Protein AF-A0A554V8A0-F1 (afdb_monomer_lite)

Structure (mmCIF, N/CA/C/O backbone):
data_AF-A0A554V8A0-F1
#
_entry.id   AF-A0A554V8A0-F1
#
loop_
_atom_site.group_PDB
_atom_site.id
_atom_site.type_symbol
_atom_site.label_atom_id
_atom_site.label_alt_id
_atom_site.label_comp_id
_atom_site.label_asym_id
_atom_site.label_entity_id
_atom_site.label_seq_id
_atom_site.pdbx_PDB_ins_code
_atom_site.Cartn_x
_atom_site.Cartn_y
_atom_site.Cartn_z
_atom_site.occupancy
_atom_site.B_iso_or_equiv
_atom_site.auth_seq_id
_atom_site.auth_comp_id
_atom_site.auth_asym_id
_atom_site.auth_atom_id
_atom_site.pdbx_PDB_model_num
ATOM 1 N N . MET A 1 1 ? -19.893 -3.382 5.266 1.00 53.72 1 MET A N 1
ATOM 2 C CA . MET A 1 1 ? -19.227 -2.695 4.141 1.00 53.72 1 MET A CA 1
ATOM 3 C C . MET A 1 1 ? -17.984 -2.038 4.696 1.00 53.72 1 MET A C 1
ATOM 5 O O . MET A 1 1 ? -18.113 -1.272 5.644 1.00 53.72 1 MET A O 1
ATOM 9 N N . THR A 1 2 ? -16.810 -2.389 4.178 1.00 74.25 2 THR A N 1
ATOM 10 C CA . THR A 1 2 ? -15.554 -1.717 4.528 1.00 74.25 2 THR A CA 1
ATOM 11 C C . THR A 1 2 ? -15.626 -0.276 4.034 1.00 74.25 2 THR A C 1
ATOM 13 O O . THR A 1 2 ? -15.969 -0.048 2.876 1.00 74.25 2 THR A O 1
ATOM 16 N N . LYS A 1 3 ? -15.366 0.694 4.912 1.00 87.75 3 LYS A N 1
ATOM 17 C CA . LYS A 1 3 ? -15.317 2.113 4.556 1.00 87.75 3 LYS A CA 1
ATOM 18 C C . LYS A 1 3 ? -13.853 2.515 4.420 1.00 87.75 3 LYS A C 1
ATOM 20 O O . LYS A 1 3 ? -13.135 2.549 5.420 1.00 87.75 3 LYS A O 1
ATOM 25 N N . THR A 1 4 ? -13.427 2.786 3.192 1.00 91.25 4 THR A N 1
ATOM 26 C CA . THR A 1 4 ? -12.070 3.257 2.898 1.00 91.25 4 THR A CA 1
ATOM 27 C C . THR A 1 4 ? -12.042 4.781 2.901 1.00 91.25 4 THR A C 1
ATOM 29 O O . THR A 1 4 ? -12.951 5.414 2.367 1.00 91.25 4 THR A O 1
ATOM 32 N N . VAL A 1 5 ? -11.016 5.368 3.514 1.00 93.38 5 VAL A N 1
ATOM 33 C CA . VAL A 1 5 ? -10.746 6.814 3.480 1.00 93.38 5 VAL A CA 1
ATOM 34 C C . VAL A 1 5 ? -9.316 7.067 3.017 1.00 93.38 5 VAL A C 1
ATOM 36 O O . VAL A 1 5 ? -8.446 6.214 3.190 1.00 93.38 5 VAL A O 1
ATOM 39 N N . VAL A 1 6 ? -9.077 8.235 2.425 1.00 93.94 6 VAL A N 1
ATOM 40 C CA . VAL A 1 6 ? -7.756 8.650 1.937 1.00 93.94 6 VAL A CA 1
ATOM 41 C C . VAL A 1 6 ? -7.239 9.764 2.837 1.00 93.94 6 VAL A C 1
ATOM 43 O O . VAL A 1 6 ? -7.857 10.820 2.901 1.00 93.94 6 VAL A O 1
ATOM 46 N N . LEU A 1 7 ? -6.137 9.520 3.541 1.00 93.31 7 LEU A N 1
ATOM 47 C CA . LEU A 1 7 ? -5.412 10.504 4.338 1.00 93.31 7 LEU A CA 1
ATOM 48 C C . LEU A 1 7 ? -4.306 11.129 3.484 1.00 93.31 7 LEU A C 1
ATOM 50 O O . LEU A 1 7 ? -3.404 10.423 3.025 1.00 93.31 7 LEU A O 1
ATOM 54 N N . GLY A 1 8 ? -4.372 12.445 3.301 1.00 90.19 8 GLY A N 1
ATOM 55 C CA . GLY A 1 8 ? -3.367 13.218 2.577 1.00 90.19 8 GLY A CA 1
ATOM 56 C C . GLY A 1 8 ? -3.978 14.312 1.707 1.00 90.19 8 GLY A C 1
ATOM 57 O O . GLY A 1 8 ? -5.194 14.417 1.560 1.00 90.19 8 GLY A O 1
ATOM 58 N N . GLU A 1 9 ? -3.108 15.116 1.103 1.00 87.75 9 GLU A N 1
ATOM 59 C CA . GLU A 1 9 ? -3.484 16.266 0.279 1.00 87.75 9 GLU A CA 1
ATOM 60 C C . GLU A 1 9 ? -2.884 16.176 -1.135 1.00 87.75 9 GLU A C 1
ATOM 62 O O . GLU A 1 9 ? -2.000 15.366 -1.422 1.00 87.75 9 GLU A O 1
ATOM 67 N N . GLY A 1 10 ? -3.366 17.037 -2.034 1.00 88.88 10 GLY A N 1
ATOM 68 C CA . GLY A 1 10 ? -2.849 17.179 -3.393 1.00 88.88 10 GLY A CA 1
ATOM 69 C C . GLY A 1 10 ? -3.506 16.266 -4.431 1.00 88.88 10 GLY A C 1
ATOM 70 O O . GLY A 1 10 ? -4.388 15.459 -4.141 1.00 88.88 10 GLY A O 1
ATOM 71 N N . GLN A 1 11 ? -3.052 16.397 -5.682 1.00 88.56 11 GLN A N 1
ATOM 72 C CA . GLN A 1 11 ? -3.702 15.780 -6.849 1.00 88.56 11 GLN A CA 1
ATOM 73 C C . GLN A 1 11 ? -3.783 14.250 -6.777 1.00 88.56 11 GLN A C 1
ATOM 75 O O . GLN A 1 11 ? -4.743 13.658 -7.267 1.00 88.56 11 GLN A O 1
ATOM 80 N N . LEU A 1 12 ? -2.790 13.590 -6.172 1.00 87.38 12 LEU A N 1
ATOM 81 C CA . LEU A 1 12 ? -2.821 12.137 -6.002 1.00 87.38 12 LEU A CA 1
ATOM 82 C C . LEU A 1 12 ? -3.895 11.717 -4.987 1.00 87.38 12 LEU A C 1
ATOM 84 O O . LEU A 1 12 ? -4.626 10.766 -5.251 1.00 87.38 12 LEU A O 1
ATOM 88 N N . ALA A 1 13 ? -4.039 12.449 -3.877 1.00 90.50 13 ALA A N 1
ATOM 89 C CA . ALA A 1 13 ? -5.079 12.199 -2.878 1.00 90.50 13 ALA A CA 1
ATOM 90 C C . ALA A 1 13 ? -6.476 12.369 -3.456 1.00 90.50 13 ALA A C 1
ATOM 92 O O . ALA A 1 13 ? -7.327 11.496 -3.286 1.00 90.50 13 ALA A O 1
ATOM 93 N N . GLU A 1 14 ? -6.680 13.442 -4.214 1.00 92.00 14 GL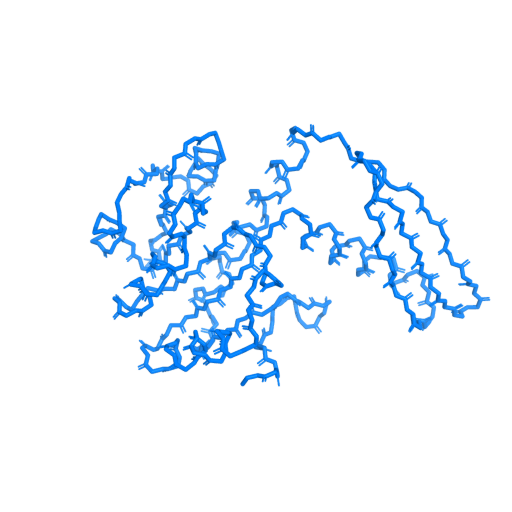U A N 1
ATOM 94 C CA . GLU A 1 14 ? -7.932 13.697 -4.919 1.00 92.00 14 GLU A CA 1
ATOM 95 C C . GLU A 1 14 ? -8.250 12.595 -5.936 1.00 92.00 14 GLU A C 1
ATOM 97 O O . GLU A 1 14 ? -9.379 12.107 -5.978 1.00 92.00 14 GLU A O 1
ATOM 102 N N . ALA A 1 15 ? -7.261 12.150 -6.717 1.00 91.12 15 ALA A N 1
ATOM 103 C CA . ALA A 1 15 ? -7.455 11.100 -7.713 1.00 91.12 15 ALA A CA 1
ATOM 104 C C . ALA A 1 15 ? -7.820 9.747 -7.079 1.00 91.12 15 ALA A C 1
ATOM 106 O O . ALA A 1 15 ? -8.752 9.085 -7.540 1.00 91.12 15 ALA A O 1
ATOM 107 N N . ILE A 1 16 ? -7.131 9.345 -6.006 1.00 91.19 16 ILE A N 1
ATOM 108 C CA . ILE A 1 16 ? -7.424 8.092 -5.295 1.00 91.19 16 ILE A CA 1
ATOM 109 C C . ILE A 1 16 ? -8.795 8.170 -4.615 1.00 91.19 16 ILE A C 1
ATOM 111 O O . ILE A 1 16 ? -9.597 7.244 -4.738 1.00 91.19 16 ILE A O 1
ATOM 115 N N . ALA A 1 17 ? -9.099 9.281 -3.942 1.00 91.75 17 ALA A N 1
ATOM 116 C CA . ALA A 1 17 ? -10.386 9.473 -3.282 1.00 91.75 17 ALA A CA 1
ATOM 117 C C . ALA A 1 17 ? -11.544 9.458 -4.294 1.00 91.75 17 ALA A C 1
ATOM 119 O O . ALA A 1 17 ? -12.548 8.778 -4.075 1.00 91.75 17 ALA A O 1
ATOM 120 N N . SER A 1 18 ? -11.367 10.112 -5.447 1.00 92.88 18 SER A N 1
ATOM 121 C CA . SER A 1 18 ? -12.329 10.087 -6.550 1.00 92.88 18 SER A CA 1
ATOM 122 C C . SER A 1 18 ? -12.574 8.667 -7.069 1.00 92.88 18 SER A C 1
ATOM 124 O O . SER A 1 18 ? -13.730 8.269 -7.212 1.00 92.88 18 SER A O 1
ATOM 126 N N . ALA A 1 19 ? -11.516 7.872 -7.269 1.00 90.75 19 ALA A N 1
ATOM 127 C CA . ALA A 1 19 ? -11.631 6.480 -7.712 1.00 90.75 19 ALA A CA 1
ATOM 128 C C . ALA A 1 19 ? -12.376 5.584 -6.704 1.00 90.75 19 ALA A C 1
ATOM 130 O O . ALA A 1 19 ? -13.037 4.624 -7.098 1.00 90.75 19 ALA A O 1
ATOM 131 N N . LEU A 1 20 ? -12.305 5.913 -5.413 1.00 89.31 20 LEU A N 1
ATOM 132 C CA . LEU A 1 20 ? -12.991 5.201 -4.331 1.00 89.31 20 LEU A CA 1
ATOM 133 C C . LEU A 1 20 ? -14.380 5.768 -4.004 1.00 89.31 20 LEU A C 1
ATOM 135 O O . LEU A 1 20 ? -15.080 5.217 -3.153 1.00 89.31 20 LEU A O 1
ATOM 139 N N . GLY A 1 21 ? -14.793 6.856 -4.660 1.00 90.38 21 GLY A N 1
ATOM 140 C CA . GLY A 1 21 ? -16.061 7.529 -4.383 1.00 90.38 21 GLY A CA 1
ATOM 141 C C . GLY A 1 21 ? -16.120 8.186 -2.999 1.00 90.38 21 GLY A C 1
ATOM 142 O O . GLY A 1 21 ? -17.194 8.250 -2.400 1.00 90.38 21 GLY A O 1
ATOM 143 N N . CYS A 1 22 ? -14.985 8.655 -2.473 1.00 90.56 22 CYS A N 1
ATOM 144 C CA . CYS A 1 22 ? -14.888 9.366 -1.198 1.00 90.56 22 CYS A CA 1
ATOM 145 C C . CYS A 1 22 ? -14.191 10.729 -1.349 1.00 90.56 22 CYS A C 1
ATOM 147 O O . CYS A 1 22 ? -13.710 11.085 -2.423 1.00 90.56 22 CYS A O 1
ATOM 149 N N . SER A 1 23 ? -14.125 11.487 -0.254 1.00 90.25 23 SER A N 1
ATOM 150 C CA . SER A 1 23 ? -13.296 12.695 -0.154 1.00 90.25 23 SER A CA 1
ATOM 151 C C . SER A 1 23 ? -12.044 12.396 0.674 1.00 90.25 23 SER A C 1
ATOM 153 O O . SER A 1 23 ? -12.142 11.603 1.620 1.00 90.25 23 SER A O 1
ATOM 155 N N . PRO A 1 24 ? -10.886 13.001 0.353 1.00 91.81 24 PRO A N 1
ATOM 156 C CA . PRO A 1 24 ? -9.714 12.901 1.208 1.00 91.81 24 PRO A CA 1
ATOM 157 C C . PRO A 1 24 ? -9.966 13.608 2.547 1.00 91.81 24 PRO A C 1
ATOM 159 O O . PRO A 1 24 ? -10.777 14.534 2.634 1.00 91.81 24 PRO A O 1
ATOM 162 N N . VAL A 1 25 ? -9.282 13.146 3.588 1.00 93.38 25 VAL A N 1
ATOM 163 C CA . VAL A 1 25 ? -9.269 13.744 4.928 1.00 93.38 25 VAL A CA 1
ATOM 164 C C . VAL A 1 25 ? -7.884 14.307 5.222 1.00 93.38 25 VAL A C 1
ATOM 166 O O . VAL A 1 25 ? -6.879 13.784 4.732 1.00 93.38 25 VAL A O 1
ATOM 169 N N . ALA A 1 26 ? -7.832 15.366 6.026 1.00 88.88 26 ALA A N 1
ATOM 170 C CA . ALA A 1 26 ? -6.593 16.101 6.266 1.00 88.88 26 ALA A CA 1
ATOM 171 C C . ALA A 1 26 ? -5.808 15.551 7.462 1.00 88.88 26 ALA A C 1
ATOM 173 O O . ALA A 1 26 ? -4.597 15.737 7.547 1.00 88.88 26 ALA A O 1
ATOM 174 N N . THR A 1 27 ? -6.483 14.881 8.402 1.00 90.94 27 THR A N 1
ATOM 175 C CA . THR A 1 27 ? -5.865 14.461 9.668 1.00 90.94 27 THR A CA 1
ATOM 176 C C . THR A 1 27 ? -6.041 12.978 9.966 1.00 90.94 27 THR A C 1
ATOM 178 O O . THR A 1 27 ? -7.000 12.328 9.541 1.00 90.94 27 THR A O 1
ATOM 181 N N . THR A 1 28 ? -5.116 12.433 10.758 1.00 91.94 28 THR A N 1
ATOM 182 C CA . THR A 1 28 ? -5.198 11.051 11.247 1.00 91.94 28 THR A CA 1
ATOM 183 C C . THR A 1 28 ? -6.442 10.823 12.096 1.00 91.94 28 THR A C 1
ATOM 185 O O . THR A 1 28 ? -7.095 9.798 11.932 1.00 91.94 28 THR A O 1
ATOM 188 N N . ASP A 1 29 ? -6.829 11.781 12.939 1.00 92.94 29 ASP A N 1
ATOM 189 C CA . ASP A 1 29 ? -8.026 11.665 13.779 1.00 92.94 29 ASP A CA 1
ATOM 190 C C . ASP A 1 29 ? -9.302 11.561 12.934 1.00 92.94 29 ASP A C 1
ATOM 192 O O . ASP A 1 29 ? -10.161 10.710 13.185 1.00 92.94 29 ASP A O 1
ATOM 196 N N . GLU A 1 30 ? -9.406 12.367 11.873 1.00 92.00 30 GLU A N 1
ATOM 197 C CA . GLU A 1 30 ? -10.495 12.252 10.904 1.00 92.00 30 GLU A CA 1
ATOM 198 C C . GLU A 1 30 ? -10.486 10.886 10.212 1.00 92.00 30 GLU A C 1
ATOM 200 O O . GLU A 1 30 ? -11.549 10.274 10.061 1.00 92.00 30 GLU A O 1
ATOM 205 N N . ALA A 1 31 ? -9.314 10.377 9.825 1.00 91.31 31 ALA A N 1
ATOM 206 C CA . ALA A 1 31 ? -9.186 9.055 9.217 1.00 91.31 31 ALA A CA 1
ATOM 207 C C . ALA A 1 31 ? -9.624 7.934 10.179 1.00 91.31 31 ALA A C 1
ATOM 209 O O . ALA A 1 31 ? -10.385 7.044 9.786 1.00 91.31 31 ALA A O 1
ATOM 210 N N . ILE A 1 32 ? -9.223 8.010 11.452 1.00 92.62 32 ILE A N 1
ATOM 211 C CA . ILE A 1 32 ? -9.592 7.053 12.504 1.00 92.62 32 ILE A CA 1
ATOM 212 C C . ILE A 1 32 ? -11.106 7.043 12.726 1.00 92.62 32 ILE A C 1
ATOM 214 O O . ILE A 1 32 ? -11.717 5.969 12.801 1.00 92.62 32 ILE A O 1
ATOM 218 N N . ALA A 1 33 ? -11.722 8.223 12.807 1.00 90.81 33 ALA A N 1
ATOM 219 C CA . ALA A 1 33 ? -13.155 8.366 13.041 1.00 90.81 33 ALA A CA 1
ATOM 220 C C . ALA A 1 33 ? -14.001 7.862 11.861 1.00 90.81 33 ALA A C 1
ATOM 222 O O . ALA A 1 33 ? -15.130 7.408 12.055 1.00 90.81 33 ALA A O 1
ATOM 223 N N . ASN A 1 34 ? -13.473 7.934 10.636 1.00 85.94 34 ASN A N 1
ATOM 224 C CA . ASN A 1 34 ? -14.268 7.741 9.428 1.00 85.94 34 ASN A CA 1
ATOM 225 C C . ASN A 1 34 ? -13.979 6.463 8.641 1.00 85.94 34 ASN A C 1
ATOM 227 O O . ASN A 1 34 ? -14.822 6.119 7.813 1.00 85.94 34 ASN A O 1
ATOM 231 N N . GLY A 1 35 ? -12.861 5.771 8.859 1.00 79.00 35 GLY A N 1
ATOM 232 C CA . GLY A 1 35 ? -12.461 4.602 8.069 1.00 79.00 35 GLY A CA 1
ATOM 233 C C . GLY A 1 35 ? -12.399 3.298 8.861 1.00 79.00 35 GLY A C 1
ATOM 234 O O . GLY A 1 35 ? -12.170 3.287 10.067 1.00 79.00 35 GLY A O 1
ATOM 235 N N . THR A 1 36 ? -12.567 2.172 8.172 1.00 79.25 36 THR A N 1
ATOM 236 C CA . THR A 1 36 ? -12.100 0.841 8.613 1.00 79.25 36 THR A CA 1
ATOM 237 C C . THR A 1 36 ? -10.811 0.441 7.893 1.00 79.25 36 THR A C 1
ATOM 239 O O . THR A 1 36 ? -10.067 -0.418 8.357 1.00 79.25 36 THR A O 1
ATOM 242 N N . SER A 1 37 ? -10.535 1.070 6.751 1.00 83.62 37 SER A N 1
ATOM 243 C CA . SER A 1 37 ? -9.271 0.963 6.029 1.00 83.62 37 SER A CA 1
ATOM 244 C C . SER A 1 37 ? -8.860 2.353 5.565 1.00 83.62 37 SER A C 1
ATOM 246 O O . SER A 1 37 ? -9.714 3.164 5.199 1.00 83.62 37 SER A O 1
ATOM 248 N N . VAL A 1 38 ? -7.571 2.653 5.636 1.00 85.00 38 VAL A N 1
ATOM 249 C CA . VAL A 1 38 ? -7.044 3.989 5.374 1.00 85.00 38 VAL A CA 1
ATOM 250 C C . VAL A 1 38 ? -5.906 3.890 4.381 1.00 85.00 38 VAL A C 1
ATOM 252 O O . VAL A 1 38 ? -4.974 3.110 4.552 1.00 85.00 38 VAL A O 1
ATOM 255 N N . ILE A 1 39 ? -5.996 4.694 3.333 1.00 84.19 39 ILE A N 1
ATOM 256 C CA . ILE A 1 39 ? -4.898 4.907 2.404 1.00 84.19 39 ILE A CA 1
ATOM 257 C C . ILE A 1 39 ? -4.132 6.123 2.894 1.00 84.19 39 ILE A C 1
ATOM 259 O O . ILE A 1 39 ? -4.713 7.195 3.026 1.00 84.19 39 ILE A O 1
ATOM 263 N N . VAL A 1 40 ? -2.845 5.957 3.152 1.00 82.62 40 VAL A N 1
ATOM 264 C CA . VAL A 1 40 ? -1.947 7.021 3.586 1.00 82.62 40 VAL A CA 1
ATOM 265 C C . VAL A 1 40 ? -1.102 7.434 2.396 1.00 82.62 40 VAL A C 1
ATOM 267 O O . VAL A 1 40 ? -0.302 6.647 1.893 1.00 82.62 40 VAL A O 1
ATOM 270 N N . ILE A 1 41 ? -1.268 8.672 1.947 1.00 79.88 41 ILE A N 1
ATOM 271 C CA . ILE A 1 41 ? -0.375 9.273 0.960 1.00 79.88 41 ILE A CA 1
ATOM 272 C C . ILE A 1 41 ? 0.694 10.022 1.747 1.00 79.88 41 ILE A C 1
ATOM 274 O O . ILE A 1 41 ? 0.360 10.985 2.441 1.00 79.88 41 ILE A O 1
ATOM 278 N N . PRO A 1 42 ? 1.956 9.570 1.716 1.00 70.75 42 PRO A N 1
ATOM 279 C CA . PRO A 1 42 ? 2.976 10.122 2.582 1.00 70.75 42 PRO A CA 1
ATOM 280 C C . PRO A 1 42 ? 3.283 11.568 2.185 1.00 70.75 42 PRO A C 1
ATOM 282 O O . PRO A 1 42 ? 3.786 11.846 1.098 1.00 70.75 42 PRO A O 1
ATOM 285 N N . GLY A 1 43 ? 2.981 12.481 3.104 1.00 64.94 43 GLY A N 1
ATOM 286 C CA . GLY A 1 43 ? 3.711 13.731 3.275 1.00 64.94 43 GLY A CA 1
ATOM 287 C C . GLY A 1 43 ? 4.808 13.547 4.328 1.00 64.94 43 GLY A C 1
ATOM 288 O O . GLY A 1 43 ? 5.347 12.452 4.509 1.00 64.94 43 GLY A O 1
ATOM 289 N N . GLU A 1 44 ? 5.114 14.605 5.073 1.00 60.59 44 GLU A N 1
ATOM 290 C CA . GLU A 1 44 ? 5.937 14.498 6.281 1.00 60.59 44 GLU A CA 1
ATOM 291 C C . GLU A 1 44 ? 5.218 13.614 7.326 1.00 60.59 44 GLU A C 1
ATOM 293 O O . GLU A 1 44 ? 4.021 13.776 7.546 1.00 60.59 44 GLU A O 1
ATOM 298 N N . GLY A 1 45 ? 5.912 12.641 7.932 1.00 72.88 45 GLY A N 1
ATOM 299 C CA . GLY A 1 45 ? 5.330 11.777 8.978 1.00 72.88 45 GLY A CA 1
ATOM 300 C C . GLY A 1 45 ? 4.430 10.625 8.495 1.00 72.88 45 GLY A C 1
ATOM 301 O O . GLY A 1 45 ? 3.699 10.043 9.293 1.00 72.88 45 GLY A O 1
ATOM 302 N N . GLY A 1 46 ? 4.472 10.244 7.210 1.00 79.69 46 GLY A N 1
ATOM 303 C CA . GLY A 1 46 ? 3.615 9.176 6.661 1.00 79.69 46 GLY A CA 1
ATOM 304 C C . GLY A 1 46 ? 3.660 7.836 7.421 1.00 79.69 46 GLY A C 1
ATOM 305 O O . GLY A 1 46 ? 2.630 7.175 7.558 1.00 79.69 46 GLY A O 1
ATOM 306 N N . LEU A 1 47 ? 4.823 7.452 7.961 1.00 83.50 47 LEU A N 1
ATOM 307 C CA . LEU A 1 47 ? 4.960 6.252 8.795 1.00 83.50 47 LEU A CA 1
ATOM 308 C C . LEU A 1 47 ? 4.291 6.417 10.168 1.00 83.50 47 LEU A C 1
ATOM 310 O O . LEU A 1 47 ? 3.589 5.511 10.609 1.00 83.50 47 LEU A O 1
ATOM 314 N N . ASP A 1 48 ? 4.450 7.573 10.812 1.00 88.38 48 ASP A N 1
ATOM 315 C CA . ASP A 1 48 ? 3.831 7.854 12.113 1.00 88.38 48 ASP A CA 1
ATOM 316 C C . ASP A 1 48 ? 2.303 7.789 12.009 1.00 88.38 48 ASP A C 1
ATOM 318 O O . ASP A 1 48 ? 1.631 7.191 12.852 1.00 88.38 48 ASP A O 1
ATOM 322 N N . HIS A 1 49 ? 1.747 8.318 10.915 1.00 90.06 49 HIS A N 1
ATOM 323 C CA . HIS A 1 49 ? 0.328 8.177 10.603 1.00 90.06 49 HIS A CA 1
ATOM 324 C C . HIS A 1 49 ? -0.082 6.711 10.422 1.00 90.06 49 HIS A C 1
ATOM 326 O O . HIS A 1 49 ? -1.108 6.299 10.961 1.00 90.06 49 HIS A O 1
ATOM 332 N N . ALA A 1 50 ? 0.704 5.912 9.695 1.00 90.81 50 ALA A N 1
ATOM 333 C CA . ALA A 1 50 ? 0.419 4.492 9.499 1.00 90.81 50 ALA A CA 1
ATOM 334 C C . ALA A 1 50 ? 0.415 3.714 10.826 1.00 90.81 50 ALA A C 1
ATOM 336 O O . ALA A 1 50 ? -0.498 2.923 11.062 1.00 90.81 50 ALA A O 1
ATOM 337 N N . ILE A 1 51 ? 1.379 3.975 11.711 1.00 91.38 51 ILE A N 1
ATOM 338 C CA . ILE A 1 51 ? 1.459 3.348 13.037 1.00 91.38 51 ILE A CA 1
ATOM 339 C C . ILE A 1 51 ? 0.238 3.723 13.882 1.00 91.38 51 ILE A C 1
ATOM 341 O O . ILE A 1 51 ? -0.446 2.832 14.385 1.00 91.38 51 ILE A O 1
ATOM 345 N N . ALA A 1 52 ? -0.102 5.013 13.966 1.00 92.88 52 ALA A N 1
ATOM 346 C CA . ALA A 1 52 ? -1.274 5.476 14.711 1.00 92.88 52 ALA A CA 1
ATOM 347 C C . ALA A 1 52 ? -2.582 4.839 14.201 1.00 92.88 52 ALA A C 1
ATOM 349 O O . ALA A 1 52 ? -3.475 4.497 14.978 1.00 92.88 52 ALA A O 1
ATOM 350 N N . LEU A 1 53 ? -2.694 4.627 12.888 1.00 94.81 53 LEU A N 1
ATOM 351 C CA . LEU A 1 53 ? -3.836 3.954 12.269 1.00 94.81 53 LEU A CA 1
ATOM 352 C C . LEU A 1 53 ? -3.892 2.457 12.602 1.00 94.81 53 LEU A C 1
ATOM 354 O O . LEU A 1 53 ? -4.976 1.943 12.883 1.00 94.81 53 LEU A O 1
ATOM 358 N N . ILE A 1 54 ? -2.750 1.766 12.613 1.00 95.31 54 ILE A N 1
ATOM 359 C CA . ILE A 1 54 ? -2.657 0.357 13.024 1.00 95.31 54 ILE A CA 1
ATOM 360 C C . ILE A 1 54 ? -3.073 0.199 14.492 1.00 95.31 54 ILE A C 1
ATOM 362 O O . ILE A 1 54 ? -3.860 -0.692 14.815 1.00 95.31 54 ILE A O 1
ATOM 366 N N . GLU A 1 55 ? -2.596 1.077 15.376 1.00 94.94 55 GLU A N 1
ATOM 367 C CA . GLU A 1 55 ? -2.975 1.094 16.797 1.00 94.94 55 GLU A CA 1
ATOM 368 C C . GLU A 1 55 ? -4.470 1.377 16.994 1.00 94.94 55 GLU A C 1
ATOM 370 O O . GLU A 1 55 ? -5.113 0.785 17.859 1.00 94.94 55 GLU A O 1
ATOM 375 N N . ALA A 1 56 ? -5.057 2.209 16.133 1.00 95.19 56 ALA A N 1
ATOM 376 C CA . ALA A 1 56 ? -6.497 2.450 16.067 1.00 95.19 56 ALA A CA 1
ATOM 377 C C . ALA A 1 56 ? -7.286 1.344 15.331 1.00 95.19 56 ALA A C 1
ATOM 379 O O . ALA A 1 56 ? -8.455 1.546 14.975 1.00 95.19 56 ALA A O 1
ATOM 380 N N . GLN A 1 57 ? -6.661 0.186 15.093 1.00 95.56 57 GLN A N 1
ATOM 381 C CA . GLN A 1 57 ? -7.239 -0.990 14.441 1.00 95.56 57 GLN A CA 1
ATOM 382 C C . GLN A 1 57 ? -7.808 -0.693 13.047 1.00 95.56 57 GLN A C 1
ATOM 384 O O . GLN A 1 57 ? -8.905 -1.135 12.690 1.00 95.56 57 GLN A O 1
ATOM 389 N N . LYS A 1 58 ? -7.053 0.049 12.232 1.00 94.75 58 LYS A N 1
ATOM 390 C CA . LYS A 1 58 ? -7.353 0.273 10.813 1.00 94.75 58 LYS A CA 1
ATOM 391 C C . LYS A 1 58 ? -6.399 -0.525 9.933 1.00 94.75 58 LYS A C 1
ATOM 393 O O . LYS A 1 58 ? -5.202 -0.560 10.195 1.00 94.75 58 LYS A O 1
ATOM 398 N N . ASN A 1 59 ? -6.919 -1.112 8.854 1.00 94.56 59 ASN A N 1
ATOM 399 C CA . ASN A 1 59 ? -6.046 -1.625 7.796 1.00 94.56 59 ASN A CA 1
ATOM 400 C C . ASN A 1 59 ? -5.430 -0.443 7.040 1.00 94.56 59 ASN A C 1
ATOM 402 O O . ASN A 1 59 ? -6.126 0.547 6.799 1.00 94.56 59 ASN A O 1
ATOM 406 N N . VAL A 1 60 ? -4.168 -0.547 6.638 1.00 94.62 60 VAL A N 1
ATOM 407 C CA . VAL A 1 60 ? -3.431 0.570 6.037 1.00 94.62 60 VAL A CA 1
ATOM 408 C C . VAL A 1 60 ? -2.856 0.183 4.676 1.00 94.62 60 VAL A C 1
ATOM 410 O O . VAL A 1 60 ? -2.162 -0.823 4.557 1.00 94.62 60 VAL A O 1
ATOM 413 N N . VAL A 1 61 ? -3.116 1.011 3.659 1.00 93.31 61 VAL A N 1
ATOM 414 C CA . VAL A 1 61 ? -2.308 1.051 2.430 1.00 93.31 61 VAL A CA 1
ATOM 415 C C . VAL A 1 61 ? -1.445 2.303 2.483 1.00 93.31 61 VAL A C 1
ATOM 417 O O . VAL A 1 61 ? -1.981 3.406 2.498 1.00 93.31 61 VAL A O 1
ATOM 420 N N . LEU A 1 62 ? -0.129 2.167 2.481 1.00 91.94 62 LEU A N 1
ATOM 421 C CA . LEU A 1 62 ? 0.786 3.290 2.330 1.00 91.94 62 LEU A CA 1
ATOM 422 C C . LEU A 1 62 ? 1.158 3.466 0.853 1.00 91.94 62 LEU A C 1
ATOM 424 O O . LEU A 1 62 ? 1.564 2.511 0.195 1.00 91.94 62 LEU A O 1
ATOM 428 N N . VAL A 1 63 ? 1.052 4.688 0.334 1.00 89.00 63 VAL A N 1
ATOM 429 C CA . VAL A 1 63 ? 1.467 5.000 -1.039 1.00 89.00 63 VAL A CA 1
ATOM 430 C C . VAL A 1 63 ? 2.967 5.288 -1.080 1.00 89.00 63 VAL A C 1
ATOM 432 O O . VAL A 1 63 ? 3.399 6.412 -0.872 1.00 89.00 63 VAL A O 1
ATOM 435 N N . GLY A 1 64 ? 3.776 4.269 -1.321 1.00 82.50 64 GLY A N 1
ATOM 436 C CA . GLY A 1 64 ? 5.234 4.344 -1.338 1.00 82.50 64 GLY A CA 1
ATOM 437 C C . GLY A 1 64 ? 5.854 2.949 -1.241 1.00 82.50 64 GLY A C 1
ATOM 438 O O . GLY A 1 64 ? 5.181 2.013 -0.803 1.00 82.50 64 GLY A O 1
ATOM 439 N N . PRO A 1 65 ? 7.123 2.777 -1.637 1.00 75.62 65 PRO A N 1
ATOM 440 C CA . PRO A 1 65 ? 7.752 1.465 -1.630 1.00 75.62 65 PRO A CA 1
ATOM 441 C C . PRO A 1 65 ? 8.109 1.029 -0.202 1.00 75.62 65 PRO A C 1
ATOM 443 O O . PRO A 1 65 ? 8.673 1.803 0.569 1.00 75.62 65 PRO A O 1
ATOM 446 N N . LEU A 1 66 ? 7.870 -0.244 0.139 1.00 76.12 66 LEU A N 1
ATOM 447 C CA . LEU A 1 66 ? 8.303 -0.839 1.418 1.00 76.12 66 LEU A CA 1
ATOM 448 C C . LEU A 1 66 ? 9.821 -0.733 1.641 1.00 76.12 66 LEU A C 1
ATOM 450 O O . LEU A 1 66 ? 10.266 -0.635 2.779 1.00 76.12 66 LEU A O 1
ATOM 454 N N . SER A 1 67 ? 10.614 -0.724 0.564 1.00 73.94 67 SER A N 1
ATOM 455 C CA . SER A 1 67 ? 12.081 -0.654 0.613 1.00 73.94 67 SER A CA 1
ATOM 456 C C . SER A 1 67 ? 12.632 0.654 1.186 1.00 73.94 67 SER A C 1
ATOM 458 O O . SER A 1 67 ? 13.838 0.768 1.380 1.00 73.94 67 SER A O 1
ATOM 460 N N . GLN A 1 68 ? 11.780 1.656 1.424 1.00 76.31 68 GLN A N 1
ATOM 461 C CA . GLN A 1 68 ? 12.176 2.874 2.132 1.00 76.31 68 GLN A CA 1
ATOM 462 C C . GLN A 1 68 ? 12.332 2.657 3.647 1.00 76.31 68 GLN A C 1
ATOM 464 O O . GLN A 1 68 ? 12.879 3.520 4.331 1.00 76.31 68 GLN A O 1
ATOM 469 N N . PHE A 1 69 ? 11.842 1.532 4.171 1.00 81.69 69 PHE A N 1
ATOM 470 C CA . PHE A 1 69 ? 11.919 1.179 5.583 1.00 81.69 69 PHE A CA 1
ATOM 471 C C . PHE A 1 69 ? 13.058 0.199 5.848 1.00 81.69 69 PHE A C 1
ATOM 473 O O . PHE A 1 69 ? 13.350 -0.671 5.028 1.00 81.69 69 PHE A O 1
ATOM 480 N N . ALA A 1 70 ? 13.687 0.338 7.013 1.00 85.88 70 ALA A N 1
ATOM 481 C CA . ALA A 1 70 ? 14.630 -0.652 7.512 1.00 85.88 70 ALA A CA 1
ATOM 482 C C . ALA A 1 70 ? 13.889 -1.931 7.950 1.00 85.88 70 ALA A C 1
ATOM 484 O O . ALA A 1 70 ? 12.717 -1.873 8.327 1.00 85.88 70 ALA A O 1
ATOM 485 N N . ASP A 1 71 ? 14.566 -3.083 7.907 1.00 84.56 71 ASP A N 1
ATOM 486 C CA . ASP A 1 71 ? 13.950 -4.387 8.203 1.00 84.56 71 ASP A CA 1
ATOM 487 C C . ASP A 1 71 ? 13.336 -4.440 9.615 1.00 84.56 71 ASP A C 1
ATOM 489 O O . ASP A 1 71 ? 12.222 -4.929 9.795 1.00 84.56 71 ASP A O 1
ATOM 493 N N . ASP A 1 72 ? 13.999 -3.832 10.603 1.00 87.75 72 ASP A N 1
ATOM 494 C CA . ASP A 1 72 ? 13.506 -3.720 11.982 1.00 87.75 72 ASP A CA 1
ATOM 495 C C . ASP A 1 72 ? 12.203 -2.911 12.089 1.00 87.75 72 ASP A C 1
ATOM 497 O O . ASP A 1 72 ? 11.351 -3.179 12.937 1.00 87.75 72 ASP A O 1
ATOM 501 N N . THR A 1 73 ? 12.020 -1.931 11.207 1.00 89.00 73 THR A N 1
ATOM 502 C CA . THR A 1 73 ? 10.794 -1.139 11.102 1.00 89.00 73 THR A CA 1
ATOM 503 C C . THR A 1 73 ? 9.665 -1.991 10.526 1.00 89.00 73 THR A C 1
ATOM 505 O O . THR A 1 73 ? 8.537 -1.923 11.012 1.00 89.00 73 THR A O 1
ATOM 508 N N . ILE A 1 74 ? 9.954 -2.837 9.533 1.00 89.12 74 ILE A N 1
ATOM 509 C CA . ILE A 1 74 ? 8.968 -3.754 8.941 1.00 89.12 74 ILE A CA 1
ATOM 510 C C . ILE A 1 74 ? 8.525 -4.799 9.976 1.00 89.12 74 ILE A C 1
ATOM 512 O O . ILE A 1 74 ? 7.324 -5.014 10.141 1.00 89.12 74 ILE A O 1
ATOM 516 N N . GLU A 1 75 ? 9.457 -5.375 10.742 1.00 88.94 75 GLU A N 1
ATOM 517 C CA . GLU A 1 75 ? 9.156 -6.295 11.853 1.00 88.94 75 GLU A CA 1
ATOM 518 C C . GLU A 1 75 ? 8.256 -5.648 12.922 1.00 88.94 75 GLU A C 1
ATOM 520 O O . GLU A 1 75 ? 7.320 -6.273 13.437 1.00 88.94 75 GLU A O 1
ATOM 525 N N . GLN A 1 76 ? 8.505 -4.376 13.251 1.00 90.94 76 GLN A N 1
ATOM 526 C CA . GLN A 1 76 ? 7.677 -3.618 14.192 1.00 90.94 76 GLN A CA 1
ATOM 527 C C . GLN A 1 76 ? 6.260 -3.388 13.657 1.00 90.94 76 GLN A C 1
ATOM 529 O O . GLN A 1 76 ? 5.291 -3.576 14.403 1.00 90.94 76 GLN A O 1
ATOM 534 N N . ILE A 1 77 ? 6.126 -3.020 12.379 1.00 93.19 77 ILE A N 1
ATOM 535 C CA . ILE A 1 77 ? 4.828 -2.852 11.712 1.00 93.19 77 ILE A CA 1
ATOM 536 C C . ILE A 1 77 ? 4.064 -4.177 11.711 1.00 93.19 77 ILE A C 1
ATOM 538 O O . ILE A 1 77 ? 2.892 -4.195 12.090 1.00 93.19 77 ILE A O 1
ATOM 542 N N . ASP A 1 78 ? 4.708 -5.288 11.349 1.00 93.81 78 ASP A N 1
ATOM 543 C CA . ASP A 1 78 ? 4.072 -6.609 11.328 1.00 93.81 78 ASP A CA 1
ATOM 544 C C . ASP A 1 78 ? 3.590 -7.031 12.719 1.00 93.81 78 ASP A C 1
ATOM 546 O O . ASP A 1 78 ? 2.421 -7.383 12.915 1.00 93.81 78 ASP A O 1
ATOM 550 N N . SER A 1 79 ? 4.447 -6.866 13.726 1.00 93.19 79 SER A N 1
ATOM 551 C CA . SER A 1 79 ? 4.102 -7.129 15.123 1.00 93.19 79 SER A CA 1
ATOM 552 C C . SER A 1 79 ? 2.916 -6.281 15.597 1.00 93.19 79 SER A C 1
ATOM 554 O O . SER A 1 79 ? 2.050 -6.758 16.339 1.00 93.19 79 SER A O 1
ATOM 556 N N . ALA A 1 80 ? 2.846 -5.009 15.193 1.00 94.31 80 ALA A N 1
ATOM 557 C CA . ALA A 1 80 ? 1.719 -4.132 15.495 1.00 94.31 80 ALA A CA 1
ATOM 558 C C . ALA A 1 80 ? 0.437 -4.573 14.768 1.00 94.31 80 ALA A C 1
ATOM 560 O O . ALA A 1 80 ? -0.621 -4.636 15.397 1.00 94.31 80 ALA A O 1
ATOM 561 N N . CYS A 1 81 ? 0.532 -4.948 13.493 1.00 95.75 81 CYS A N 1
ATOM 562 C CA . CYS A 1 81 ? -0.578 -5.450 12.685 1.00 95.75 81 CYS A CA 1
ATOM 563 C C . CYS A 1 81 ? -1.202 -6.707 13.299 1.00 95.75 81 CYS A C 1
ATOM 565 O O . CYS A 1 81 ? -2.404 -6.737 13.579 1.00 95.75 81 CYS A O 1
ATOM 567 N N . ARG A 1 82 ? -0.383 -7.717 13.617 1.00 94.88 82 ARG A N 1
ATOM 568 C CA . ARG A 1 82 ? -0.848 -8.974 14.228 1.00 94.88 82 ARG A CA 1
ATOM 569 C C . ARG A 1 82 ? -1.505 -8.756 15.584 1.00 94.88 82 ARG A C 1
ATOM 571 O O . ARG A 1 82 ? -2.554 -9.332 15.859 1.00 94.88 82 ARG A O 1
ATOM 578 N N . ARG A 1 83 ? -0.914 -7.902 16.423 1.00 96.44 83 ARG A N 1
ATOM 579 C CA . ARG A 1 83 ? -1.442 -7.569 17.755 1.00 96.44 83 ARG A CA 1
ATOM 580 C C . ARG A 1 83 ? -2.785 -6.846 17.694 1.00 96.44 83 ARG A C 1
ATOM 582 O O . ARG A 1 83 ? -3.638 -7.107 18.535 1.00 96.44 83 ARG A O 1
ATOM 589 N N . ASN A 1 84 ? -2.967 -5.956 16.722 1.00 95.94 84 ASN A N 1
ATOM 590 C CA . ASN A 1 84 ? -4.187 -5.159 16.583 1.00 95.94 84 ASN A CA 1
ATOM 591 C C . ASN A 1 84 ? -5.248 -5.814 15.685 1.00 95.94 84 ASN A C 1
ATOM 593 O O . ASN A 1 84 ? -6.382 -5.334 15.643 1.00 95.94 84 ASN A O 1
ATOM 597 N N . GLY A 1 85 ? -4.911 -6.926 15.022 1.00 94.69 85 GLY A N 1
ATOM 598 C CA . GLY A 1 85 ? -5.824 -7.678 14.164 1.00 94.69 85 GLY A CA 1
ATOM 599 C C . GLY A 1 85 ? -6.080 -7.008 12.814 1.00 94.69 85 GLY A C 1
ATOM 600 O O . GLY A 1 85 ? -7.188 -7.113 12.295 1.00 94.69 85 GLY A O 1
ATOM 601 N N . VAL A 1 86 ? -5.081 -6.309 12.269 1.00 95.62 86 VAL A N 1
ATOM 602 C CA . VAL A 1 86 ? -5.180 -5.535 11.021 1.00 95.62 86 VAL A CA 1
ATOM 603 C C . VAL A 1 86 ? -4.047 -5.848 10.059 1.00 95.62 86 VAL A C 1
ATOM 605 O O . VAL A 1 86 ? -3.072 -6.500 10.427 1.00 95.62 86 VAL A O 1
ATOM 608 N N . SER A 1 87 ? -4.182 -5.353 8.834 1.00 94.62 87 SER A N 1
ATOM 609 C CA . SER A 1 87 ? -3.247 -5.601 7.743 1.00 94.62 87 SER A CA 1
ATOM 610 C C . SER A 1 87 ? -2.626 -4.311 7.219 1.00 94.62 87 SER A C 1
ATOM 612 O O . SER A 1 87 ? -3.306 -3.286 7.104 1.00 94.62 87 SER A O 1
ATOM 614 N N . PHE A 1 88 ? -1.349 -4.381 6.856 1.00 93.88 88 PHE A N 1
ATOM 615 C CA . PHE A 1 88 ? -0.591 -3.283 6.261 1.00 93.88 88 PHE A CA 1
ATOM 616 C C . PHE A 1 88 ? -0.043 -3.690 4.894 1.00 93.88 88 PHE A C 1
ATOM 618 O O . PHE A 1 88 ? 0.436 -4.808 4.710 1.00 93.88 88 PHE A O 1
ATOM 625 N N . HIS A 1 89 ? -0.076 -2.766 3.944 1.00 91.56 89 HIS A N 1
ATOM 626 C CA . HIS A 1 89 ? 0.565 -2.912 2.646 1.00 91.56 89 HIS A CA 1
ATOM 627 C C . HIS A 1 89 ? 1.171 -1.577 2.219 1.00 91.56 89 HIS A C 1
ATOM 629 O O . HIS A 1 89 ? 0.551 -0.540 2.446 1.00 91.56 89 HIS A O 1
ATOM 635 N N . ALA A 1 90 ? 2.335 -1.581 1.569 1.00 88.94 90 ALA A N 1
ATOM 636 C CA . ALA A 1 90 ? 2.845 -0.391 0.891 1.00 88.94 90 ALA A CA 1
ATOM 637 C C . ALA A 1 90 ? 3.015 -0.670 -0.604 1.00 88.94 90 ALA A C 1
ATOM 639 O O . ALA A 1 90 ? 3.536 -1.718 -0.979 1.00 88.94 90 ALA A O 1
ATOM 640 N N . THR A 1 91 ? 2.549 0.257 -1.439 1.00 84.94 91 THR A N 1
ATOM 641 C CA . THR A 1 91 ? 2.587 0.146 -2.902 1.00 84.94 91 THR A CA 1
ATOM 642 C C . THR A 1 91 ? 2.750 1.515 -3.549 1.00 84.94 91 THR A C 1
ATOM 644 O O . THR A 1 91 ? 2.316 2.533 -3.011 1.00 84.94 91 THR A O 1
ATOM 647 N N . ASP A 1 92 ? 3.350 1.553 -4.730 1.00 75.38 92 ASP A N 1
ATOM 648 C CA . ASP A 1 92 ? 3.449 2.732 -5.583 1.00 75.38 92 ASP A CA 1
ATOM 649 C C . ASP A 1 92 ? 3.464 2.319 -7.067 1.00 75.38 92 ASP A C 1
ATOM 651 O O . ASP A 1 92 ? 3.390 1.137 -7.414 1.00 75.38 92 ASP A O 1
ATOM 655 N N . HIS A 1 93 ? 3.556 3.298 -7.973 1.00 69.88 93 HIS A N 1
ATOM 656 C CA . HIS A 1 93 ? 3.721 3.011 -9.400 1.00 69.88 93 HIS A CA 1
ATOM 657 C C . HIS A 1 93 ? 4.934 2.121 -9.689 1.00 69.88 93 HIS A C 1
ATOM 659 O O . HIS A 1 93 ? 4.839 1.265 -10.560 1.00 69.88 93 HIS A O 1
ATOM 665 N N . SER A 1 94 ? 6.055 2.304 -8.989 1.00 66.06 94 SER A N 1
ATOM 666 C CA . SER A 1 94 ? 7.264 1.495 -9.163 1.00 66.06 94 SER A CA 1
ATOM 667 C C . SER A 1 94 ? 6.969 0.020 -8.903 1.00 66.06 94 SER A C 1
ATOM 669 O O . SER A 1 94 ? 7.307 -0.824 -9.728 1.00 66.06 94 SER A O 1
ATOM 671 N N . THR A 1 95 ? 6.266 -0.266 -7.808 1.00 65.06 95 THR A N 1
ATOM 672 C CA . THR A 1 95 ? 5.857 -1.609 -7.380 1.00 65.06 95 THR A CA 1
ATOM 673 C C . THR A 1 95 ? 4.943 -2.248 -8.430 1.00 65.06 95 THR A C 1
ATOM 675 O O . THR A 1 95 ? 5.258 -3.308 -8.964 1.00 65.06 95 THR A O 1
ATOM 678 N N . VAL A 1 96 ? 3.912 -1.530 -8.898 1.00 64.31 96 VAL A N 1
ATOM 679 C CA . VAL A 1 96 ? 3.016 -2.045 -9.952 1.00 64.31 96 VAL A CA 1
ATOM 680 C C . VAL A 1 96 ? 3.709 -2.253 -11.287 1.00 64.31 96 VAL A C 1
ATOM 682 O O . VAL A 1 96 ? 3.404 -3.218 -11.992 1.00 64.31 96 VAL A O 1
ATOM 685 N N . LEU A 1 97 ? 4.600 -1.345 -11.678 1.00 66.31 97 LEU A N 1
ATOM 686 C CA . LEU A 1 97 ? 5.337 -1.472 -12.926 1.00 66.31 97 LEU A CA 1
ATOM 687 C C . LEU A 1 97 ? 6.285 -2.664 -12.857 1.00 66.31 97 LEU A C 1
ATOM 689 O O . LEU A 1 97 ? 6.277 -3.472 -13.778 1.00 66.31 97 LEU A O 1
ATOM 693 N N . ILE A 1 98 ? 7.036 -2.818 -11.768 1.00 65.56 98 ILE A N 1
ATOM 694 C CA . ILE A 1 98 ? 7.948 -3.945 -11.558 1.00 65.56 98 ILE A CA 1
ATOM 695 C C . ILE A 1 98 ? 7.177 -5.263 -11.550 1.00 65.56 98 ILE A C 1
ATOM 697 O O . ILE A 1 98 ? 7.531 -6.178 -12.295 1.00 65.56 98 ILE A O 1
ATOM 701 N N . ASP A 1 99 ? 6.075 -5.338 -10.811 1.00 64.81 99 ASP A N 1
ATOM 702 C CA . ASP A 1 99 ? 5.370 -6.596 -10.602 1.00 64.81 99 ASP A CA 1
ATOM 703 C C . ASP A 1 99 ? 4.502 -6.986 -11.789 1.00 64.81 99 ASP A C 1
ATOM 705 O O . ASP A 1 99 ? 4.557 -8.130 -12.236 1.00 64.81 99 ASP A O 1
ATOM 709 N N . ARG A 1 100 ? 3.746 -6.059 -12.392 1.00 64.69 100 ARG A N 1
ATOM 710 C CA . ARG A 1 100 ? 2.914 -6.406 -13.558 1.00 64.69 100 ARG A CA 1
ATOM 711 C C . ARG A 1 100 ? 3.757 -6.698 -14.785 1.00 64.69 100 ARG A C 1
ATOM 713 O O . ARG A 1 100 ? 3.461 -7.648 -15.511 1.00 64.69 100 ARG A O 1
ATOM 720 N N . ILE A 1 101 ? 4.792 -5.903 -15.038 1.00 67.06 101 ILE A N 1
ATOM 721 C CA . ILE A 1 101 ? 5.647 -6.085 -16.214 1.00 67.06 101 ILE A CA 1
ATOM 722 C C . ILE A 1 101 ? 6.584 -7.264 -15.987 1.00 67.06 101 ILE A C 1
ATOM 724 O O . ILE A 1 101 ? 6.695 -8.124 -16.860 1.00 67.06 101 ILE A O 1
ATOM 728 N N . GLY A 1 102 ? 7.183 -7.359 -14.800 1.00 65.56 102 GLY A N 1
ATOM 729 C CA . GLY A 1 102 ? 7.998 -8.493 -14.384 1.00 65.56 102 GLY A CA 1
ATOM 730 C C . GLY A 1 102 ? 7.222 -9.802 -14.468 1.00 65.56 102 GLY A C 1
ATOM 731 O O . GLY A 1 102 ? 7.691 -10.724 -15.131 1.00 65.56 102 GLY A O 1
ATOM 732 N N . ALA A 1 103 ? 6.012 -9.884 -13.907 1.00 66.38 103 ALA A N 1
ATOM 733 C CA . ALA A 1 103 ? 5.181 -11.088 -13.979 1.00 66.38 103 ALA A CA 1
ATOM 734 C C . ALA A 1 103 ? 4.753 -11.417 -15.416 1.00 66.38 103 ALA A C 1
ATOM 736 O O . ALA A 1 103 ? 4.850 -12.572 -15.828 1.00 66.38 103 ALA A O 1
ATOM 737 N N . THR A 1 104 ? 4.335 -10.421 -16.206 1.00 67.31 104 THR A N 1
ATOM 738 C CA . THR A 1 104 ? 3.941 -10.639 -17.610 1.00 67.31 104 THR A CA 1
ATOM 739 C C . THR A 1 104 ? 5.110 -11.166 -18.441 1.00 67.31 104 THR A C 1
ATOM 741 O O . THR A 1 104 ? 4.948 -12.104 -19.215 1.00 67.31 104 THR A O 1
ATOM 744 N N . ILE A 1 105 ? 6.311 -10.618 -18.266 1.00 66.50 105 ILE A N 1
ATOM 745 C CA . ILE A 1 105 ? 7.488 -11.036 -19.041 1.00 66.50 105 ILE A CA 1
ATOM 746 C C . ILE A 1 105 ? 8.085 -12.333 -18.499 1.00 66.50 105 ILE A C 1
ATOM 748 O O . ILE A 1 105 ? 8.625 -13.123 -19.270 1.00 66.50 105 ILE A O 1
ATOM 752 N N . SER A 1 106 ? 7.923 -12.617 -17.208 1.00 65.75 106 SER A N 1
ATOM 753 C CA . SER A 1 106 ? 8.266 -13.923 -16.636 1.00 65.75 106 SER A CA 1
ATOM 754 C C . SER A 1 106 ? 7.486 -15.056 -17.300 1.00 65.75 106 SER A C 1
A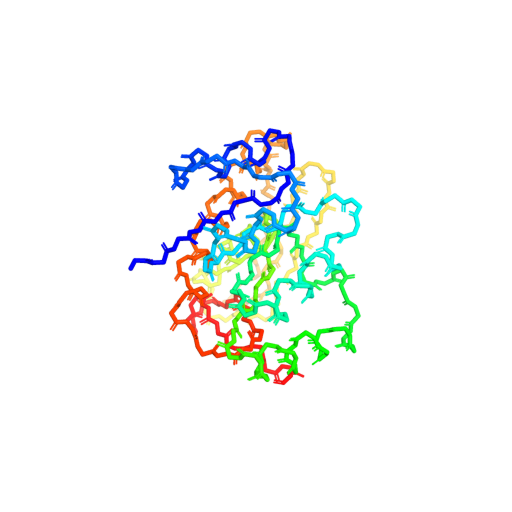TOM 756 O O . SER A 1 106 ? 8.016 -16.152 -17.425 1.00 65.75 106 SER A O 1
ATOM 758 N N . GLN A 1 107 ? 6.269 -14.793 -17.793 1.00 68.06 107 GLN A N 1
ATOM 759 C CA . GLN A 1 107 ? 5.491 -15.762 -18.577 1.00 68.06 107 GLN A CA 1
ATOM 760 C C . GLN A 1 107 ? 6.035 -15.975 -20.000 1.00 68.06 107 GLN A C 1
ATOM 762 O O . GLN A 1 107 ? 5.625 -16.918 -20.672 1.00 68.06 107 GLN A O 1
ATOM 767 N N . MET A 1 108 ? 6.938 -15.115 -20.485 1.00 67.12 108 MET A N 1
ATOM 768 C CA . MET A 1 108 ? 7.518 -15.204 -21.832 1.00 67.12 108 MET A CA 1
ATOM 769 C C . MET A 1 108 ? 8.807 -16.036 -21.888 1.00 67.12 108 MET A C 1
ATOM 771 O O . MET A 1 108 ? 9.335 -16.257 -22.978 1.00 67.12 108 MET A O 1
ATOM 775 N N . VAL A 1 109 ? 9.334 -16.478 -20.743 1.00 66.50 109 VAL A N 1
ATOM 776 C CA . VAL A 1 109 ? 10.545 -17.305 -20.648 1.00 66.50 109 VAL A CA 1
ATOM 777 C C . VAL A 1 109 ? 10.249 -18.591 -19.879 1.00 66.50 109 VAL A C 1
ATOM 779 O O . VAL A 1 109 ? 9.511 -18.572 -18.900 1.00 66.50 109 VAL A O 1
ATOM 782 N N . ASP A 1 110 ? 10.861 -19.709 -20.279 1.00 68.44 110 ASP A N 1
ATOM 783 C CA . ASP A 1 110 ? 10.639 -21.003 -19.609 1.00 68.44 110 ASP A CA 1
ATOM 784 C C . ASP A 1 110 ? 11.182 -21.003 -18.173 1.00 68.44 110 ASP A C 1
ATOM 786 O O . ASP A 1 110 ? 10.710 -21.733 -17.300 1.00 68.44 110 ASP A O 1
ATOM 790 N N . ARG A 1 111 ? 12.215 -20.187 -17.924 1.00 69.69 111 ARG A N 1
ATOM 791 C CA . ARG A 1 111 ? 12.802 -19.990 -16.601 1.00 69.69 111 ARG A CA 1
ATOM 792 C C . ARG A 1 111 ? 13.408 -18.601 -16.468 1.00 69.69 111 ARG A C 1
ATOM 794 O O . ARG A 1 111 ? 14.354 -18.272 -17.184 1.00 69.69 111 ARG A O 1
ATOM 801 N N . VAL A 1 112 ? 12.943 -17.847 -15.478 1.00 66.25 112 VAL A N 1
ATOM 802 C CA . VAL A 1 112 ? 13.572 -16.599 -15.029 1.00 66.25 112 VAL A CA 1
ATOM 803 C C . VAL A 1 112 ? 14.726 -16.927 -14.078 1.00 66.25 112 VAL A C 1
ATOM 805 O O . VAL A 1 112 ? 14.556 -17.654 -13.103 1.00 66.25 112 VAL A O 1
ATOM 808 N N . ILE A 1 113 ? 15.915 -16.410 -14.379 1.00 70.25 113 ILE A N 1
ATOM 809 C CA . ILE A 1 113 ? 17.116 -16.487 -13.530 1.00 70.25 113 ILE A CA 1
ATOM 810 C C . ILE A 1 113 ? 17.301 -15.178 -12.758 1.00 70.25 113 ILE A C 1
ATOM 812 O O . ILE A 1 113 ? 17.741 -15.197 -11.614 1.00 70.25 113 ILE A O 1
ATOM 816 N N . GLY A 1 114 ? 16.957 -14.046 -13.372 1.00 60.75 114 GLY A N 1
ATOM 817 C CA . GLY A 1 114 ? 17.013 -12.745 -12.720 1.00 60.75 114 GLY A CA 1
ATOM 818 C C . GLY A 1 114 ? 16.254 -11.689 -13.507 1.00 60.75 114 GLY A C 1
ATOM 819 O O . GLY A 1 114 ? 16.249 -11.717 -14.742 1.00 60.75 114 GLY A O 1
ATOM 820 N N . ILE A 1 115 ? 15.634 -10.769 -12.775 1.00 65.12 115 ILE A N 1
ATOM 821 C CA . ILE A 1 115 ? 14.984 -9.579 -13.310 1.00 65.12 115 ILE A CA 1
ATOM 822 C C . ILE A 1 115 ? 15.681 -8.374 -12.692 1.00 65.12 115 ILE A C 1
ATOM 824 O O . ILE A 1 115 ? 15.763 -8.256 -11.474 1.00 65.12 115 ILE A O 1
ATOM 828 N N . GLU A 1 116 ? 16.200 -7.495 -13.538 1.00 68.69 116 GLU A N 1
ATOM 829 C CA . GLU A 1 116 ? 16.794 -6.230 -13.125 1.00 68.69 116 GLU A CA 1
ATOM 830 C C . GLU A 1 116 ? 15.960 -5.092 -13.715 1.00 68.69 116 GLU A C 1
ATOM 832 O O . GLU A 1 116 ? 15.781 -5.020 -14.935 1.00 68.69 116 GLU A O 1
ATOM 837 N N . PHE A 1 117 ? 15.480 -4.203 -12.846 1.00 66.56 117 PHE A N 1
ATOM 838 C CA . PHE A 1 117 ? 14.892 -2.924 -13.225 1.00 66.56 117 PHE A CA 1
ATOM 839 C C . PHE A 1 117 ? 15.903 -1.823 -12.932 1.00 66.56 117 PHE A C 1
ATOM 841 O O . PHE A 1 117 ? 16.306 -1.624 -11.788 1.00 66.56 117 PHE A O 1
ATOM 848 N N . ILE A 1 118 ? 16.333 -1.119 -13.975 1.00 70.19 118 ILE A N 1
ATOM 849 C CA . ILE A 1 118 ? 17.296 -0.027 -13.864 1.00 70.19 118 ILE A CA 1
ATOM 850 C C . ILE A 1 118 ? 16.586 1.258 -14.264 1.00 70.19 118 ILE A C 1
ATOM 852 O O . ILE A 1 118 ? 16.223 1.450 -15.426 1.00 70.19 118 ILE A O 1
ATOM 856 N N . GLU A 1 119 ? 16.400 2.152 -13.301 1.00 66.88 119 GLU A N 1
ATOM 857 C CA . GLU A 1 119 ? 15.858 3.479 -13.562 1.00 66.88 119 GLU A CA 1
ATOM 858 C C . GLU A 1 119 ? 16.885 4.335 -14.324 1.00 66.88 119 GLU A C 1
ATOM 860 O O . GLU A 1 119 ? 18.034 4.495 -13.905 1.00 66.88 119 GLU A O 1
ATOM 865 N N . ARG A 1 120 ? 16.480 4.889 -15.472 1.00 67.12 120 ARG A N 1
ATOM 866 C CA . ARG A 1 120 ? 17.291 5.780 -16.313 1.00 67.12 120 ARG A CA 1
ATOM 867 C C . ARG A 1 120 ? 16.500 7.032 -16.680 1.00 67.12 120 ARG A C 1
ATOM 869 O O . ARG A 1 120 ? 15.928 7.132 -17.767 1.00 67.12 120 ARG A O 1
ATOM 876 N N . GLY A 1 121 ? 16.493 8.017 -15.785 1.00 70.12 121 GLY A N 1
ATOM 877 C CA . GLY A 1 121 ? 15.729 9.246 -16.003 1.00 70.12 121 GLY A CA 1
ATOM 878 C C . GLY A 1 121 ? 14.237 8.927 -16.071 1.00 70.12 121 GLY A C 1
ATOM 879 O O . GLY A 1 121 ? 13.695 8.422 -15.104 1.00 70.12 121 GLY A O 1
ATOM 880 N N . THR A 1 122 ? 13.574 9.185 -17.202 1.00 58.53 122 THR A N 1
ATOM 881 C CA . THR A 1 122 ? 12.135 8.905 -17.391 1.00 58.53 122 THR A CA 1
ATOM 882 C C . THR A 1 122 ? 11.815 7.483 -17.868 1.00 58.53 122 THR A C 1
ATOM 884 O O . THR A 1 122 ? 10.645 7.126 -17.971 1.00 58.53 122 THR A O 1
ATOM 887 N N . ALA A 1 123 ? 12.822 6.656 -18.158 1.00 59.16 123 ALA A N 1
ATOM 888 C CA . ALA A 1 123 ? 12.637 5.292 -18.650 1.00 59.16 123 ALA A CA 1
ATOM 889 C C . ALA A 1 123 ? 13.157 4.255 -17.651 1.00 59.16 123 ALA A C 1
ATOM 891 O O . ALA A 1 123 ? 14.071 4.532 -16.874 1.00 59.16 123 ALA A O 1
ATOM 892 N N . PHE A 1 124 ? 12.622 3.040 -17.728 1.00 61.28 124 PHE A N 1
ATOM 893 C CA . PHE A 1 124 ? 13.185 1.877 -17.054 1.00 61.28 124 PHE A CA 1
ATOM 894 C C . PHE A 1 124 ? 13.780 0.934 -18.100 1.00 61.28 124 PHE A C 1
ATOM 896 O O . PHE A 1 124 ? 13.161 0.606 -19.117 1.00 61.28 124 PHE A O 1
ATOM 903 N N . GLU A 1 125 ? 15.013 0.505 -17.864 1.00 68.06 125 GLU A N 1
ATOM 904 C CA . GLU A 1 125 ? 15.589 -0.631 -18.570 1.00 68.06 125 GLU A CA 1
ATOM 905 C C . GLU A 1 125 ? 15.208 -1.895 -17.801 1.00 68.06 125 GLU A C 1
ATOM 907 O O . GLU A 1 125 ? 15.500 -2.013 -16.610 1.00 68.06 125 GLU A O 1
ATOM 912 N N . LEU A 1 126 ? 14.546 -2.823 -18.490 1.00 67.50 126 LEU A N 1
ATOM 913 C CA . LEU A 1 126 ? 14.194 -4.124 -17.953 1.00 67.50 126 LEU A CA 1
ATOM 914 C C . LEU A 1 126 ? 15.066 -5.190 -18.602 1.00 67.50 126 LEU A C 1
ATOM 916 O O . LEU A 1 126 ? 15.038 -5.414 -19.818 1.00 67.50 126 LEU A O 1
ATOM 920 N N . LYS A 1 127 ? 15.818 -5.891 -17.765 1.00 68.62 127 LYS A N 1
ATOM 921 C CA . LYS A 1 127 ? 16.648 -7.014 -18.179 1.00 68.62 127 LYS A CA 1
ATOM 922 C C . LYS A 1 127 ? 16.132 -8.281 -17.518 1.00 68.62 127 LYS A C 1
ATOM 924 O O . LYS A 1 127 ? 16.188 -8.415 -16.300 1.00 68.62 127 LYS A O 1
ATOM 929 N N . VAL A 1 128 ? 15.673 -9.221 -18.340 1.00 67.56 128 VAL A N 1
ATOM 930 C CA . VAL A 1 128 ? 15.242 -10.551 -17.903 1.00 67.56 128 VAL A CA 1
ATOM 931 C C . VAL A 1 128 ? 16.250 -11.571 -18.407 1.00 67.56 128 VAL A C 1
ATOM 933 O O . VAL A 1 128 ? 16.438 -11.769 -19.608 1.00 67.56 128 VAL A O 1
ATOM 936 N N . THR A 1 129 ? 16.938 -12.224 -17.479 1.00 67.38 129 THR A N 1
ATOM 937 C CA . THR A 1 129 ? 17.880 -13.297 -17.802 1.00 67.38 129 THR A CA 1
ATOM 938 C C . THR A 1 129 ? 17.157 -14.627 -17.654 1.00 67.38 129 THR A C 1
ATOM 940 O O . THR A 1 129 ? 16.604 -14.896 -16.591 1.00 67.38 129 THR A O 1
ATOM 943 N N . GLY A 1 130 ? 17.155 -15.462 -18.694 1.00 62.38 130 GLY A N 1
ATOM 944 C CA . GLY A 1 130 ? 16.441 -16.736 -18.683 1.00 62.38 130 GLY A CA 1
ATOM 945 C C . GLY A 1 130 ? 16.890 -17.702 -19.775 1.00 62.38 130 GLY A C 1
ATOM 946 O O . GLY A 1 130 ? 17.712 -17.362 -20.627 1.00 62.38 130 GLY A O 1
ATOM 947 N N . ALA A 1 131 ? 16.363 -18.924 -19.722 1.00 59.00 131 ALA A N 1
ATOM 948 C CA . ALA A 1 131 ? 16.494 -19.919 -20.786 1.00 59.00 131 ALA A CA 1
ATOM 949 C C . ALA A 1 131 ? 15.162 -20.015 -21.556 1.00 59.00 131 ALA A C 1
ATOM 951 O O . ALA A 1 131 ? 14.113 -19.907 -20.919 1.00 59.00 131 ALA A O 1
ATOM 952 N N . PRO A 1 132 ? 15.173 -20.206 -22.891 1.00 52.97 132 PRO A N 1
ATOM 953 C CA . PRO A 1 132 ? 16.334 -20.432 -23.762 1.00 52.97 132 PRO A CA 1
ATOM 954 C C . PRO A 1 132 ? 17.048 -19.154 -24.245 1.00 52.97 132 PRO A C 1
ATOM 956 O O . PRO A 1 132 ? 18.048 -19.259 -24.952 1.00 52.97 132 PRO A O 1
ATOM 959 N N . ALA A 1 133 ? 16.589 -17.955 -23.871 1.00 58.41 133 ALA A N 1
ATOM 960 C CA . ALA A 1 133 ? 17.256 -16.704 -24.229 1.00 58.41 133 ALA A CA 1
ATOM 961 C C . ALA A 1 133 ? 17.116 -15.632 -23.139 1.00 58.41 133 ALA A C 1
ATOM 963 O O . ALA A 1 133 ? 16.095 -15.542 -22.459 1.00 58.41 133 ALA A O 1
ATOM 964 N N . ALA A 1 134 ? 18.140 -14.781 -23.021 1.00 60.84 134 ALA A N 1
ATOM 965 C CA . ALA A 1 134 ? 18.049 -13.541 -22.263 1.00 60.84 134 ALA A CA 1
ATOM 966 C C . ALA A 1 134 ? 17.300 -12.493 -23.094 1.00 60.84 134 ALA A C 1
ATOM 968 O O . ALA A 1 134 ? 17.625 -12.268 -24.262 1.00 60.84 134 ALA A O 1
ATOM 969 N N . TRP A 1 135 ? 16.323 -11.839 -22.480 1.00 63.06 135 TRP A N 1
ATOM 970 C CA . TRP A 1 135 ? 15.516 -10.801 -23.099 1.00 63.06 135 TRP A CA 1
ATOM 971 C C . TRP A 1 135 ? 15.844 -9.447 -22.469 1.00 63.06 135 TRP A C 1
ATOM 973 O O . TRP A 1 135 ? 15.988 -9.315 -21.252 1.00 63.06 135 TRP A O 1
ATOM 983 N N . ARG A 1 136 ? 16.000 -8.424 -23.309 1.00 58.81 136 ARG A N 1
ATOM 984 C CA . ARG A 1 136 ? 16.208 -7.042 -22.873 1.00 58.81 136 ARG A CA 1
ATOM 985 C C . ARG A 1 136 ? 15.193 -6.158 -23.566 1.00 58.81 136 ARG A C 1
ATOM 987 O O . ARG A 1 136 ? 15.088 -6.209 -24.791 1.00 58.81 136 ARG A O 1
ATOM 994 N N . ALA A 1 137 ? 14.517 -5.321 -22.795 1.00 59.06 137 ALA A N 1
ATOM 995 C CA . ALA A 1 137 ? 13.689 -4.260 -23.337 1.00 59.06 137 ALA A CA 1
ATOM 996 C C . ALA A 1 137 ? 13.902 -2.956 -22.588 1.00 59.06 137 ALA A C 1
ATOM 998 O O . ALA A 1 137 ? 14.228 -2.920 -21.402 1.00 59.06 137 ALA A O 1
ATOM 999 N N . GLN A 1 138 ? 13.671 -1.873 -23.314 1.00 55.66 138 GLN A N 1
ATOM 1000 C CA . GLN A 1 138 ? 13.556 -0.549 -22.745 1.00 55.66 138 GLN A CA 1
ATOM 1001 C C . GLN A 1 138 ? 12.079 -0.181 -22.734 1.00 55.66 138 GLN A C 1
ATOM 1003 O O . GLN A 1 138 ? 11.421 -0.235 -23.773 1.00 55.66 138 GLN A O 1
ATOM 1008 N N . ILE A 1 139 ? 11.567 0.175 -21.561 1.00 60.06 139 ILE A N 1
ATOM 1009 C CA . ILE A 1 139 ? 10.175 0.571 -21.380 1.00 60.06 139 ILE A CA 1
ATOM 1010 C C . ILE A 1 139 ? 10.189 2.018 -20.896 1.00 60.06 139 ILE A C 1
ATOM 1012 O O . ILE A 1 139 ? 10.679 2.335 -19.811 1.00 60.06 139 ILE A O 1
ATOM 1016 N N . GLY A 1 140 ? 9.724 2.918 -21.758 1.00 51.47 140 GLY A N 1
ATOM 1017 C CA . GLY A 1 140 ? 9.516 4.317 -21.406 1.00 51.47 140 GLY A CA 1
ATOM 1018 C C . GLY A 1 140 ? 8.115 4.504 -20.839 1.00 51.47 140 GLY A C 1
ATOM 1019 O O . GLY A 1 140 ? 7.162 3.985 -21.414 1.00 51.47 140 GLY A O 1
ATOM 1020 N N . PHE A 1 141 ? 7.999 5.263 -19.752 1.00 57.84 141 PHE A N 1
ATOM 1021 C CA . PHE A 1 141 ? 6.717 5.779 -19.275 1.00 57.84 141 PHE A CA 1
ATOM 1022 C C . PHE A 1 141 ? 6.733 7.290 -19.417 1.00 57.84 141 PHE A C 1
ATOM 1024 O O . PHE A 1 141 ? 7.760 7.922 -19.149 1.00 57.84 141 PHE A O 1
ATOM 1031 N N . ASP A 1 142 ? 5.607 7.874 -19.815 1.00 56.75 142 ASP A N 1
ATOM 1032 C CA . ASP A 1 142 ? 5.455 9.315 -19.692 1.00 56.75 142 ASP A CA 1
ATOM 1033 C C . ASP A 1 142 ? 5.296 9.646 -18.199 1.00 56.75 142 ASP A C 1
ATOM 1035 O O . ASP A 1 142 ? 4.311 9.271 -17.552 1.00 56.75 142 ASP A O 1
ATOM 1039 N N . ARG A 1 143 ? 6.329 10.258 -17.606 1.00 53.56 143 ARG A N 1
ATOM 1040 C CA . ARG A 1 143 ? 6.341 10.597 -16.177 1.00 53.56 143 ARG A CA 1
ATOM 1041 C C . ARG A 1 143 ? 5.389 11.766 -15.949 1.00 53.56 143 ARG A C 1
ATOM 1043 O O . ARG A 1 143 ? 5.742 12.920 -16.168 1.00 53.56 143 ARG A O 1
ATOM 1050 N N . GLY A 1 144 ? 4.182 11.444 -15.498 1.00 58.41 144 GLY A N 1
ATOM 1051 C CA . GLY A 1 144 ? 3.110 12.398 -15.244 1.00 58.41 144 GLY A CA 1
ATOM 1052 C C . GLY A 1 144 ? 1.777 11.680 -15.073 1.00 58.41 144 GLY A C 1
ATOM 1053 O O . GLY A 1 144 ? 1.495 11.127 -14.009 1.00 58.41 144 GLY A O 1
ATOM 1054 N N . ALA A 1 145 ? 0.964 11.665 -16.130 1.00 59.72 145 ALA A N 1
ATOM 1055 C CA . ALA A 1 145 ? -0.377 11.083 -16.096 1.00 59.72 145 ALA A CA 1
ATOM 1056 C C . ALA A 1 145 ? -0.365 9.551 -15.932 1.00 59.72 145 ALA A C 1
ATOM 1058 O O . ALA A 1 145 ? -1.137 9.013 -15.136 1.00 59.72 145 ALA A O 1
ATOM 1059 N N . ASP A 1 146 ? 0.543 8.851 -16.621 1.00 62.75 146 ASP A N 1
ATOM 1060 C CA . ASP A 1 146 ? 0.566 7.382 -16.639 1.00 62.75 146 ASP A CA 1
ATOM 1061 C C . ASP A 1 146 ? 1.010 6.797 -15.292 1.00 62.75 146 ASP A C 1
ATOM 1063 O O . ASP A 1 146 ? 0.439 5.823 -14.800 1.00 62.75 146 ASP A O 1
ATOM 1067 N N . THR A 1 147 ? 1.983 7.436 -14.640 1.00 69.69 147 THR A N 1
ATOM 1068 C CA . THR A 1 147 ? 2.457 7.051 -13.303 1.00 69.69 147 THR A CA 1
ATOM 1069 C C . THR A 1 147 ? 1.408 7.310 -12.224 1.00 69.69 147 THR A C 1
ATOM 1071 O O . THR A 1 147 ? 1.255 6.505 -11.302 1.00 69.69 147 THR A O 1
ATOM 1074 N N . GLN A 1 148 ? 0.638 8.397 -12.345 1.00 77.50 148 GLN A N 1
ATOM 1075 C CA . GLN A 1 148 ? -0.461 8.684 -11.424 1.00 77.50 148 GLN A CA 1
ATOM 1076 C C . GLN A 1 148 ? -1.593 7.667 -11.589 1.00 77.50 148 GLN A C 1
ATOM 1078 O O . GLN A 1 148 ? -2.035 7.091 -10.598 1.00 77.50 148 GLN A O 1
ATOM 1083 N N . ALA A 1 149 ? -2.019 7.385 -12.824 1.00 78.25 149 ALA A N 1
ATOM 1084 C CA . ALA A 1 149 ? -3.056 6.392 -13.098 1.00 78.25 149 ALA A CA 1
ATOM 1085 C C . ALA A 1 149 ? -2.655 4.991 -12.605 1.00 78.25 149 ALA A C 1
ATOM 1087 O O . ALA A 1 149 ? -3.449 4.318 -11.948 1.00 78.25 149 ALA A O 1
ATOM 1088 N N . ALA A 1 150 ? -1.405 4.577 -12.846 1.00 76.31 150 ALA A N 1
ATOM 1089 C CA . ALA A 1 150 ? -0.880 3.309 -12.345 1.00 76.31 150 ALA A CA 1
ATOM 1090 C C . ALA A 1 150 ? -0.883 3.245 -10.810 1.00 76.31 150 ALA A C 1
ATOM 1092 O O . ALA A 1 150 ? -1.336 2.246 -10.255 1.00 76.31 150 ALA A O 1
ATOM 1093 N N . THR A 1 151 ? -0.452 4.316 -10.128 1.00 82.56 151 THR A N 1
ATOM 1094 C CA . THR A 1 151 ? -0.493 4.403 -8.655 1.00 82.56 151 THR A CA 1
ATOM 1095 C C . THR A 1 151 ? -1.926 4.311 -8.133 1.00 82.56 151 THR A C 1
ATOM 1097 O O . THR A 1 151 ? -2.189 3.577 -7.187 1.00 82.56 151 THR A O 1
ATOM 1100 N N . VAL A 1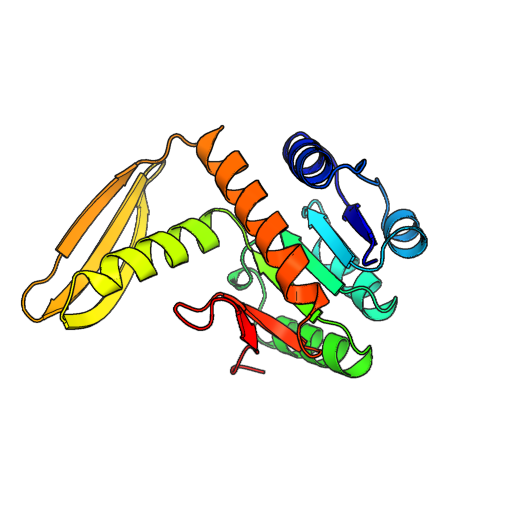 152 ? -2.879 5.009 -8.758 1.00 86.06 152 VAL A N 1
ATOM 1101 C CA . VAL A 1 152 ? -4.294 4.945 -8.361 1.00 86.06 152 VAL A CA 1
ATOM 1102 C C . VAL A 1 152 ? -4.816 3.513 -8.478 1.00 86.06 152 VAL A C 1
ATOM 1104 O O . VAL A 1 152 ? -5.401 3.001 -7.526 1.00 86.06 152 VAL A O 1
ATOM 1107 N N . CYS A 1 153 ? -4.560 2.832 -9.598 1.00 82.50 153 CYS A N 1
ATOM 1108 C CA . CYS A 1 153 ? -4.952 1.432 -9.765 1.00 82.50 153 CYS A CA 1
ATOM 1109 C C . CYS A 1 153 ? -4.292 0.509 -8.729 1.00 82.50 153 CYS A C 1
ATOM 1111 O O . CYS A 1 153 ? -4.971 -0.361 -8.190 1.00 82.50 153 CYS A O 1
ATOM 1113 N N . ALA A 1 154 ? -3.001 0.708 -8.440 1.00 81.88 154 ALA A N 1
ATOM 1114 C CA . ALA A 1 154 ? -2.259 -0.032 -7.417 1.00 81.88 154 ALA A CA 1
ATOM 1115 C C . ALA A 1 154 ? -2.972 0.010 -6.067 1.00 81.88 154 ALA A C 1
ATOM 1117 O O . ALA A 1 154 ? -3.297 -1.010 -5.463 1.00 81.88 154 ALA A O 1
ATOM 1118 N N . VAL A 1 155 ? -3.252 1.234 -5.627 1.00 87.06 155 VAL A N 1
ATOM 1119 C CA . VAL A 1 155 ? -3.769 1.527 -4.300 1.00 87.06 155 VAL A CA 1
ATOM 1120 C C . VAL A 1 155 ? -5.215 1.064 -4.161 1.00 87.06 155 VAL A C 1
ATOM 1122 O O . VAL A 1 155 ? -5.583 0.521 -3.121 1.00 87.06 155 VAL A O 1
ATOM 1125 N N . VAL A 1 156 ? -6.032 1.236 -5.203 1.00 86.44 156 VAL A N 1
ATOM 1126 C CA . VAL A 1 156 ? -7.419 0.751 -5.218 1.00 86.44 156 VAL A CA 1
ATOM 1127 C C . VAL A 1 156 ? -7.464 -0.777 -5.138 1.00 86.44 156 VAL A C 1
ATOM 1129 O O . VAL A 1 156 ? -8.227 -1.318 -4.335 1.00 86.44 156 VAL A O 1
ATOM 1132 N N . ASP A 1 157 ? -6.622 -1.474 -5.907 1.00 84.81 157 ASP A N 1
ATOM 1133 C CA . ASP A 1 157 ? -6.526 -2.938 -5.857 1.00 84.81 157 ASP A CA 1
ATOM 1134 C C . ASP A 1 157 ? -6.053 -3.414 -4.469 1.00 84.81 157 ASP A C 1
ATOM 1136 O O . ASP A 1 157 ? -6.650 -4.322 -3.879 1.00 84.81 157 ASP A O 1
ATOM 1140 N N . ALA A 1 158 ? -5.033 -2.759 -3.905 1.00 86.06 158 ALA A N 1
ATOM 1141 C CA . ALA A 1 158 ? -4.508 -3.067 -2.579 1.00 86.06 158 ALA A CA 1
ATOM 1142 C C . ALA A 1 158 ? -5.545 -2.847 -1.468 1.00 86.06 158 ALA A C 1
ATOM 1144 O O . ALA A 1 158 ? -5.682 -3.687 -0.578 1.00 86.06 158 ALA A O 1
ATOM 1145 N N . ALA A 1 159 ? -6.322 -1.761 -1.522 1.00 87.00 159 ALA A N 1
ATOM 1146 C CA . ALA A 1 159 ? -7.348 -1.462 -0.524 1.00 87.00 159 ALA A CA 1
ATOM 1147 C C . ALA A 1 159 ? -8.399 -2.582 -0.425 1.00 87.00 159 ALA A C 1
ATOM 1149 O O . ALA A 1 159 ? -8.844 -2.935 0.674 1.00 87.00 159 ALA A O 1
ATOM 1150 N N . ALA A 1 160 ? -8.768 -3.182 -1.561 1.00 82.44 160 ALA A N 1
ATOM 1151 C CA . ALA A 1 160 ? -9.649 -4.344 -1.589 1.00 82.44 160 ALA A CA 1
ATOM 1152 C C . ALA A 1 160 ? -8.977 -5.585 -0.975 1.00 82.44 160 ALA A C 1
ATOM 1154 O O . ALA A 1 160 ? -9.599 -6.285 -0.173 1.00 82.44 160 ALA A O 1
ATOM 1155 N N . ALA A 1 161 ? -7.706 -5.831 -1.303 1.00 84.25 161 ALA A N 1
ATOM 1156 C CA . ALA A 1 161 ? -6.958 -6.989 -0.824 1.00 84.25 161 ALA A CA 1
ATOM 1157 C C . ALA A 1 161 ? -6.765 -6.980 0.702 1.00 84.25 161 ALA A C 1
ATOM 1159 O O . ALA A 1 161 ? -7.159 -7.942 1.371 1.00 84.25 161 ALA A O 1
ATOM 1160 N N . ILE A 1 162 ? -6.254 -5.879 1.271 1.00 87.12 162 ILE A N 1
ATOM 1161 C CA . ILE A 1 162 ? -5.942 -5.791 2.711 1.00 87.12 162 ILE A CA 1
ATOM 1162 C C . ILE A 1 162 ? -7.180 -5.968 3.591 1.00 87.12 162 ILE A C 1
ATOM 1164 O O . ILE A 1 162 ? -7.087 -6.474 4.703 1.00 87.12 162 ILE A O 1
ATOM 1168 N N . SER A 1 163 ? -8.354 -5.599 3.076 1.00 82.69 163 SER A N 1
ATOM 1169 C CA . SER A 1 163 ? -9.628 -5.710 3.789 1.00 82.69 163 SER A CA 1
ATOM 1170 C C . SER A 1 163 ? -10.068 -7.157 4.024 1.00 82.69 163 SER A C 1
ATOM 1172 O O . SER A 1 163 ? -10.932 -7.406 4.861 1.00 82.69 163 SER A O 1
ATOM 1174 N N . SER A 1 164 ? -9.513 -8.097 3.259 1.00 82.69 164 SER A N 1
ATOM 1175 C CA . SER A 1 164 ? -9.854 -9.524 3.294 1.00 82.69 164 SER A CA 1
ATOM 1176 C C . SER A 1 164 ? -8.715 -10.415 3.789 1.00 82.69 164 SER A C 1
ATOM 1178 O O . SER A 1 164 ? -8.895 -11.623 3.940 1.00 82.69 164 SER A O 1
ATOM 1180 N N . ALA A 1 165 ? -7.543 -9.830 4.022 1.00 85.94 165 ALA A N 1
ATOM 1181 C CA . ALA A 1 165 ? -6.336 -10.561 4.350 1.00 85.94 165 ALA A CA 1
ATOM 1182 C C . ALA A 1 165 ? -6.205 -10.832 5.861 1.00 85.94 165 ALA A C 1
ATOM 1184 O O . ALA A 1 165 ? -6.739 -10.067 6.669 1.00 85.94 165 ALA A O 1
ATOM 1185 N N . PRO A 1 166 ? -5.480 -11.895 6.262 1.00 90.06 166 PRO A N 1
ATOM 1186 C CA . PRO A 1 166 ? -5.105 -12.106 7.656 1.00 90.06 166 PRO A CA 1
ATOM 1187 C C . PRO A 1 166 ? -4.250 -10.947 8.199 1.00 90.06 166 PRO A C 1
ATOM 1189 O O . PRO A 1 166 ? -3.534 -10.325 7.416 1.00 90.06 166 PRO A O 1
ATOM 1192 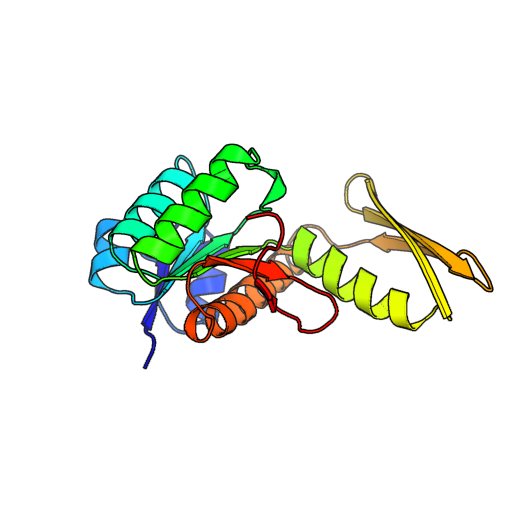N N . PRO A 1 167 ? -4.257 -10.699 9.523 1.00 94.00 167 PRO A N 1
ATOM 1193 C CA . PRO A 1 167 ? -3.437 -9.654 10.13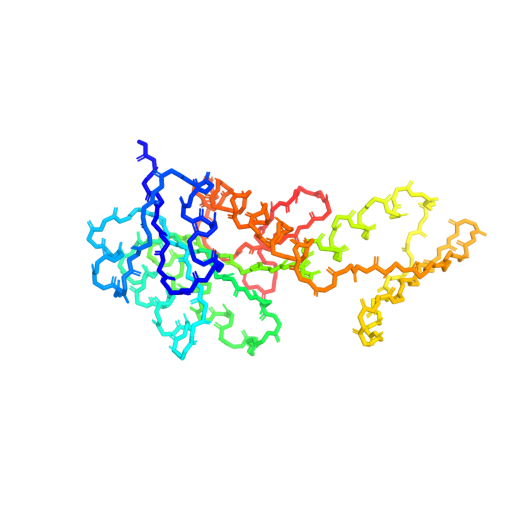1 1.00 94.00 167 PRO A CA 1
ATOM 1194 C C . PRO A 1 167 ? -1.933 -9.842 9.897 1.00 94.00 167 PRO A C 1
ATOM 1196 O O . PRO A 1 167 ? -1.418 -10.945 10.104 1.00 94.00 167 PRO A O 1
ATOM 1199 N N . GLY A 1 168 ? -1.238 -8.762 9.538 1.00 93.56 168 GLY A N 1
ATOM 1200 C CA . GLY A 1 168 ? 0.205 -8.736 9.258 1.00 93.56 168 GLY A CA 1
ATOM 1201 C C . GLY A 1 168 ? 0.579 -7.831 8.080 1.00 93.56 168 GLY A C 1
ATOM 1202 O O . GLY A 1 168 ? -0.271 -7.126 7.523 1.00 93.56 168 GLY A O 1
ATOM 1203 N N . VAL A 1 169 ? 1.857 -7.847 7.701 1.00 90.88 169 VAL A N 1
ATOM 1204 C CA . VAL A 1 169 ? 2.343 -7.172 6.486 1.00 90.88 169 VAL A CA 1
ATOM 1205 C C . VAL A 1 169 ? 2.081 -8.043 5.262 1.00 90.88 169 VAL A C 1
ATOM 1207 O O . VAL A 1 169 ? 2.384 -9.237 5.232 1.00 90.88 169 VAL A O 1
ATOM 1210 N N . ILE A 1 170 ? 1.516 -7.424 4.231 1.00 88.25 170 ILE A N 1
ATOM 1211 C CA . ILE A 1 170 ? 1.232 -8.044 2.941 1.00 88.25 170 ILE A CA 1
ATOM 1212 C C . ILE A 1 170 ? 2.174 -7.442 1.909 1.00 88.25 170 ILE A C 1
ATOM 1214 O 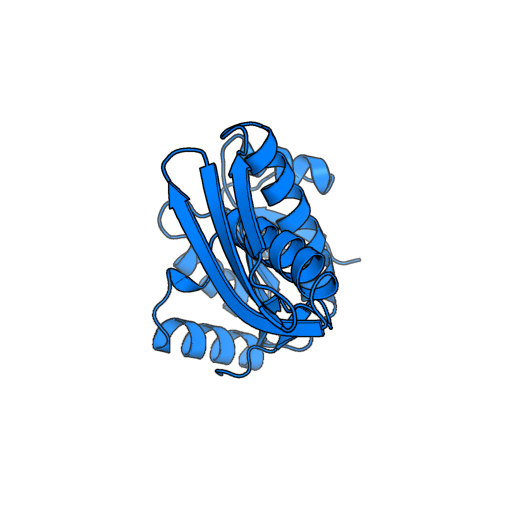O . ILE A 1 170 ? 2.354 -6.224 1.855 1.00 88.25 170 ILE A O 1
ATOM 1218 N N . VAL A 1 171 ? 2.718 -8.290 1.048 1.00 82.38 171 VAL A N 1
ATOM 1219 C CA . VAL A 1 171 ? 3.531 -7.907 -0.108 1.00 82.38 171 VAL A CA 1
ATOM 1220 C C . VAL A 1 171 ? 2.832 -8.323 -1.398 1.00 82.38 171 VAL A C 1
ATOM 1222 O O . VAL A 1 171 ? 2.022 -9.258 -1.412 1.00 82.38 171 VAL A O 1
ATOM 1225 N N . GLU A 1 172 ? 3.121 -7.600 -2.477 1.00 75.94 172 GLU A N 1
ATOM 1226 C CA . GLU A 1 172 ? 2.745 -8.037 -3.820 1.00 75.94 172 GLU A CA 1
ATOM 1227 C C . GLU A 1 172 ? 3.600 -9.267 -4.197 1.00 75.94 172 GLU A C 1
ATOM 1229 O O . GLU A 1 172 ? 4.764 -9.380 -3.809 1.00 75.94 172 GLU A O 1
ATOM 1234 N N . ASP A 1 173 ? 3.006 -10.233 -4.897 1.00 66.88 173 ASP A N 1
ATOM 1235 C CA . ASP A 1 173 ? 3.696 -11.422 -5.413 1.00 66.88 173 ASP A CA 1
ATOM 1236 C C . ASP A 1 173 ? 3.134 -11.786 -6.796 1.00 66.88 173 ASP A C 1
ATOM 1238 O O . ASP A 1 173 ? 2.037 -11.372 -7.174 1.00 66.88 173 ASP A O 1
ATOM 1242 N N . ALA A 1 174 ? 3.883 -12.545 -7.595 1.00 57.00 174 ALA A N 1
ATOM 1243 C CA . ALA A 1 174 ? 3.483 -12.896 -8.952 1.00 57.00 174 ALA A CA 1
ATOM 1244 C C . ALA A 1 174 ? 2.200 -13.742 -8.948 1.00 57.00 174 ALA A C 1
ATOM 1246 O O . ALA A 1 174 ? 1.277 -13.451 -9.712 1.00 57.00 174 ALA A O 1
ATOM 1247 N N . GLN A 1 175 ? 2.132 -14.765 -8.083 1.00 57.91 175 GLN A N 1
ATOM 1248 C CA . GLN A 1 175 ? 0.937 -15.567 -7.789 1.00 57.91 175 GLN A CA 1
ATOM 1249 C C . GLN A 1 175 ? 1.073 -16.274 -6.421 1.00 57.91 175 GLN A C 1
ATOM 1251 O O . GLN A 1 175 ? 1.997 -17.072 -6.272 1.00 57.91 175 GLN A O 1
ATOM 1256 N N . PRO A 1 176 ? 0.127 -16.113 -5.468 1.00 57.56 176 PRO A N 1
ATOM 1257 C CA . PRO A 1 176 ? -1.058 -15.248 -5.499 1.00 57.56 176 PRO A CA 1
ATOM 1258 C C . PRO A 1 176 ? -0.673 -13.762 -5.424 1.00 57.56 176 PRO A C 1
ATOM 1260 O O . PRO A 1 176 ? 0.275 -13.421 -4.740 1.00 57.56 176 PRO A O 1
ATOM 1263 N N . ARG A 1 177 ? -1.425 -12.879 -6.103 1.00 71.19 177 ARG A N 1
ATOM 1264 C CA . ARG A 1 177 ? -1.087 -11.445 -6.279 1.00 71.19 177 ARG A CA 1
ATOM 1265 C C . ARG A 1 177 ? -0.712 -10.699 -4.986 1.00 71.19 177 ARG A C 1
ATOM 1267 O O . ARG A 1 177 ? 0.051 -9.744 -5.031 1.00 71.19 177 ARG A O 1
ATOM 1274 N N . TYR A 1 178 ? -1.270 -11.132 -3.861 1.00 79.38 178 TYR A N 1
ATOM 1275 C CA . TYR A 1 178 ? -0.956 -10.633 -2.530 1.00 79.38 178 TYR A CA 1
ATOM 1276 C C . TYR A 1 178 ? -0.679 -11.825 -1.616 1.00 79.38 178 TYR A C 1
ATOM 1278 O O . TYR A 1 178 ? -1.472 -12.774 -1.586 1.00 79.38 178 TYR A O 1
ATOM 1286 N N . ARG A 1 179 ? 0.411 -11.767 -0.852 1.00 81.25 179 ARG A N 1
ATOM 1287 C CA . ARG A 1 179 ? 0.754 -12.767 0.169 1.00 81.25 179 ARG A CA 1
ATOM 1288 C C . ARG A 1 179 ? 1.288 -12.106 1.432 1.00 81.25 179 ARG A C 1
ATOM 1290 O O . ARG A 1 179 ? 1.709 -10.955 1.398 1.00 81.25 179 ARG A O 1
ATOM 1297 N N . MET A 1 180 ? 1.303 -12.854 2.532 1.00 85.19 180 MET A N 1
ATOM 1298 C CA . MET A 1 180 ? 1.992 -12.406 3.743 1.00 85.19 180 MET A CA 1
ATOM 1299 C C . MET A 1 180 ? 3.491 -12.283 3.461 1.00 85.19 180 MET A C 1
ATOM 1301 O O . MET A 1 180 ? 4.059 -13.106 2.729 1.00 85.19 180 MET A O 1
ATOM 1305 N N . ASP A 1 181 ? 4.107 -11.255 4.029 1.00 82.31 181 ASP A N 1
ATOM 1306 C CA . ASP A 1 181 ? 5.552 -11.089 4.001 1.00 82.31 181 ASP A CA 1
ATOM 1307 C C . ASP A 1 181 ? 6.202 -12.222 4.806 1.00 82.31 181 ASP A C 1
ATOM 1309 O O . ASP A 1 181 ? 5.881 -12.432 5.969 1.00 82.31 181 ASP A O 1
ATOM 1313 N N . ASP A 1 182 ? 7.061 -13.006 4.161 1.00 81.06 182 ASP A N 1
ATOM 1314 C CA . ASP A 1 182 ? 7.725 -14.173 4.751 1.00 81.06 182 ASP A CA 1
ATOM 1315 C C . ASP A 1 182 ? 9.030 -13.813 5.467 1.00 81.06 182 ASP A C 1
ATOM 1317 O O . ASP A 1 182 ? 9.655 -14.675 6.087 1.00 81.06 182 ASP A O 1
ATOM 1321 N N . ARG A 1 183 ? 9.438 -12.541 5.392 1.00 73.06 183 ARG A N 1
ATOM 1322 C CA . ARG A 1 183 ? 10.577 -11.999 6.136 1.00 73.06 183 ARG A CA 1
ATOM 1323 C C . ARG A 1 183 ? 10.254 -11.764 7.615 1.00 73.06 183 ARG A C 1
ATOM 1325 O O . ARG A 1 183 ? 11.196 -11.600 8.385 1.00 73.06 183 ARG A O 1
ATOM 1332 N N . VAL A 1 184 ? 8.966 -11.743 7.991 1.00 74.94 184 VAL A N 1
ATOM 1333 C CA . VAL A 1 184 ? 8.452 -11.354 9.322 1.00 74.94 184 VAL A CA 1
ATOM 1334 C C . VAL A 1 184 ? 7.467 -12.356 9.931 1.00 74.94 184 VAL A C 1
ATOM 1336 O O . VAL A 1 184 ? 6.553 -12.862 9.236 1.00 74.94 184 VAL A O 1
#

Foldseek 3Di:
DFFEEEEDDDDLSCLLCVVVVHHHDDDLVVRLVGGLEYEFEDDPCSLVSLLVCLQSNHAYEYADDPVVDDLVSQVVSQVSQQVSWFEYEYDFLVQLCCQVVVLVVCVVAPDWPDWDWDDDPQKTWIWTCHPPHTDTDIGGDDPDPVRSVSRSVTRVVVRVVRVPDTGGYWDQDSPPRIDHDPSD

pLDDT: mean 79.27, std 12.76, range [51.47, 96.44]

Radius of gyration: 17.09 Å; chains: 1; bounding box: 37×38×42 Å

Secondary structure (DSSP, 8-state):
---EEEE--SHHHHHHHHHHTS-EESSHHHHHHH-SEEEE--STTHHHHHHHHHHTT-EEEEES-GGGS-HHHHHHHHHHHHHHT-EEEEE-HHHHHHHHHHHHHHTTSSEEEEEEEEEETTEEEEEEEEES--EEEEEE--TTHHHHHHHHHHHHHHHHHHTTSPSEEEEE-SSSSEEE-TT-

Sequence (184 aa):
MTKTVVLGEGQLAEAIASALGCSPVATTDEAIANGTSVIVIPGEGGLDHAIALIEAQKNVVLVGPLSQFADDTIEQIDSACRRNGVSFHATDHSTVLIDRIGATISQMVDRVIGIEFIERGTAFELKVTGAPAAWRAQIGFDRGADTQAATVCAVVDAAAAISSAPPGVIVEDAQPRYRMDDRV